Protein AF-A0A4Q6B0L7-F1 (afdb_monomer)

Radius of gyration: 18.1 Å; Cα contacts (8 Å, |Δi|>4): 157; chains: 1; bounding box: 41×49×51 Å

Solvent-accessible surface area (backbone atoms only — not comparable to full-atom values): 11542 Å² total; per-residue (Å²): 144,78,83,68,45,76,49,71,27,67,58,54,15,50,10,35,65,59,68,84,76,65,82,86,70,98,66,88,72,84,75,70,77,77,77,78,72,74,78,68,79,81,83,67,97,41,72,67,56,49,48,54,48,53,53,49,40,52,44,46,65,71,39,43,67,59,36,55,21,21,50,51,16,40,53,50,51,51,52,64,55,68,42,84,92,63,50,77,66,55,42,52,47,56,48,51,53,37,32,50,56,13,36,77,73,41,41,71,62,50,44,67,50,51,71,66,46,52,49,51,40,55,50,47,41,16,51,76,69,77,40,21,58,45,58,54,40,60,77,72,45,62,72,76,58,48,54,58,49,56,53,53,23,60,78,68,77,43,66,45,77,52,63,65,52,67,89,81,34,58,67,60,47,55,39,36,47,75,70,76,43,74,80,56,66,79,55,59,60,54,53,63,75,69,58,134

pLDDT: mean 73.08, std 18.49, range [31.58, 95.62]

Sequence (196 aa):
MQVMRPFLIAVLLLLISAGLYAQEADTLYSFRLKDHQVKESRKWASNKERYAFNQTRHYVETILPYLNAATGAFNELRAAVNAPGLSKKERKRIIAEKEQQIKDQFEKDVKSMNVTQGRLLMTLISRQTGMNVYAMLQEFKNPVMAVKWLAWARVNGFNLNRNYNPWQEPLLESVMMSLDYPLPDFYVNQAVTQTP

Secondary structure (DSSP, 8-state):
--TTTTTTHHHHHHH-TTTTS-SS--------------------S-HHHHHHHHHHHHHHHHHHHHHHHHHHHHHHHHHHHHSTT--HHHHHHHHHHHHHHHHHHHHHHHHH--HHHHHHHHHHHHHHHSS-HHHHHHHHS-HHHHHHHHHHHHHTT--TTPPP-GGG-HHHHHHHHHTT-PPPHHHHHHHHTT--

Foldseek 3Di:
DPPPQQQLLLLLLLQQQPLPPDPDDDDDPVCPPDPPPPPDPDDDPDPVLVVLLVVLLVLCVLCVSSLVSRLHRLVVLVCVLPDPPDDPVNNLVSSVVSSVNSCVVCSVVSSVDDPVSSLVSQLSSLQSPQAFQLVSCVVRHDVVSSVVVCVVCVVSVHDSRDRHDCVVVVSNQVSCVVVVRHGDVVNVVVVVVPDD

Structure (mmCIF, N/CA/C/O backbone):
data_AF-A0A4Q6B0L7-F1
#
_entry.id   AF-A0A4Q6B0L7-F1
#
loop_
_atom_site.group_PDB
_atom_site.id
_atom_site.type_symbol
_atom_site.label_atom_id
_atom_site.label_alt_id
_atom_site.label_comp_id
_atom_site.label_asym_id
_atom_site.label_entity_id
_atom_site.label_seq_id
_atom_site.pdbx_PDB_ins_code
_atom_site.Cartn_x
_atom_site.Cartn_y
_atom_site.Cartn_z
_atom_site.occupancy
_atom_site.B_iso_or_equiv
_atom_site.auth_seq_id
_atom_site.auth_comp_id
_atom_site.auth_asym_id
_atom_site.auth_atom_id
_atom_site.pdbx_PDB_model_num
ATOM 1 N N . MET A 1 1 ? 6.108 -25.782 3.513 1.00 39.34 1 MET A N 1
ATOM 2 C CA . MET A 1 1 ? 6.102 -24.328 3.217 1.00 39.34 1 MET A CA 1
ATOM 3 C C . MET A 1 1 ? 4.650 -23.868 3.014 1.00 39.34 1 MET A C 1
ATOM 5 O O . MET A 1 1 ? 4.187 -23.786 1.889 1.00 39.34 1 MET A O 1
ATOM 9 N N . GLN A 1 2 ? 3.876 -23.703 4.099 1.00 37.31 2 GLN A N 1
ATOM 10 C CA . GLN A 1 2 ? 2.398 -23.608 4.028 1.00 37.31 2 GLN A CA 1
ATOM 11 C C . GLN A 1 2 ? 1.783 -22.493 4.902 1.00 37.31 2 GLN A C 1
ATOM 13 O O . GLN A 1 2 ? 0.581 -22.260 4.858 1.00 37.31 2 GLN A O 1
ATOM 18 N N . VAL A 1 3 ? 2.603 -21.751 5.651 1.00 38.31 3 VAL A N 1
ATOM 19 C CA . VAL A 1 3 ? 2.157 -20.723 6.614 1.00 38.31 3 VAL A CA 1
ATOM 20 C C . VAL A 1 3 ? 1.866 -19.353 5.991 1.00 38.31 3 VAL A C 1
ATOM 22 O O . VAL A 1 3 ? 1.417 -18.446 6.675 1.00 38.31 3 VAL A O 1
ATOM 25 N N . MET A 1 4 ? 2.102 -19.187 4.690 1.00 49.84 4 MET A N 1
ATOM 26 C CA . MET A 1 4 ? 2.100 -17.880 4.022 1.00 49.84 4 MET A CA 1
ATOM 27 C C . MET A 1 4 ? 0.725 -17.455 3.480 1.00 49.84 4 MET A C 1
ATOM 29 O O . MET A 1 4 ? 0.487 -16.275 3.244 1.00 49.84 4 MET A O 1
ATOM 33 N N . ARG A 1 5 ? -0.188 -18.415 3.296 1.00 42.28 5 ARG A N 1
ATOM 34 C CA . ARG A 1 5 ? -1.462 -18.213 2.596 1.00 42.28 5 ARG A CA 1
ATOM 35 C C . ARG A 1 5 ? -2.493 -17.366 3.351 1.00 42.28 5 ARG A C 1
ATOM 37 O O . ARG A 1 5 ? -3.083 -16.537 2.693 1.00 42.28 5 ARG A O 1
ATOM 44 N N . PRO A 1 6 ? -2.720 -17.483 4.671 1.00 40.78 6 PRO A N 1
ATOM 45 C CA . PRO A 1 6 ? -3.794 -16.745 5.349 1.00 40.78 6 PRO A CA 1
ATOM 46 C C . PRO A 1 6 ? -3.379 -15.379 5.923 1.00 40.78 6 PRO A C 1
ATOM 48 O O . PRO A 1 6 ? -4.190 -14.740 6.587 1.00 40.78 6 PRO A O 1
ATOM 51 N N . PHE A 1 7 ? -2.136 -14.928 5.701 1.00 46.50 7 PHE A N 1
ATOM 52 C CA . PHE A 1 7 ? -1.582 -13.771 6.412 1.00 46.50 7 PHE A CA 1
ATOM 53 C C . PHE A 1 7 ? -1.591 -12.477 5.596 1.00 46.50 7 PHE A C 1
ATOM 55 O O . PHE A 1 7 ? -2.310 -11.609 6.040 1.00 46.50 7 PHE A O 1
ATOM 62 N N . LEU A 1 8 ? -0.975 -12.348 4.403 1.00 45.53 8 LEU A N 1
ATOM 63 C CA . LEU A 1 8 ? -1.091 -11.169 3.482 1.00 45.53 8 LEU A CA 1
ATOM 64 C C . LEU A 1 8 ? -2.532 -10.647 3.309 1.00 45.53 8 LEU A C 1
ATOM 66 O O . LEU A 1 8 ? -2.813 -9.453 3.225 1.00 45.53 8 LEU A O 1
ATOM 70 N N . ILE A 1 9 ? -3.415 -11.624 3.345 1.00 47.94 9 ILE A N 1
ATOM 71 C CA . ILE A 1 9 ? -4.852 -11.620 3.521 1.00 47.94 9 ILE A CA 1
ATOM 72 C C . ILE A 1 9 ? -5.275 -10.621 4.596 1.00 47.94 9 ILE A C 1
ATOM 74 O O . ILE A 1 9 ? -5.776 -9.583 4.232 1.00 47.94 9 ILE A O 1
ATOM 78 N N . ALA A 1 10 ? -4.986 -10.767 5.882 1.00 45.47 10 ALA A N 1
ATOM 79 C CA . ALA A 1 10 ? -5.570 -9.904 6.920 1.00 45.47 10 ALA A CA 1
ATOM 80 C C . ALA A 1 10 ? -5.180 -8.394 6.906 1.00 45.47 10 ALA A C 1
ATOM 82 O O . ALA A 1 10 ? -5.677 -7.657 7.758 1.00 45.47 10 ALA A O 1
ATOM 83 N N . VAL A 1 11 ? -4.292 -7.931 6.007 1.00 51.84 11 VAL A N 1
ATOM 84 C CA . VAL A 1 11 ? -4.087 -6.498 5.680 1.00 51.84 11 VAL A CA 1
ATOM 85 C C . VAL A 1 11 ? -4.872 -6.143 4.428 1.00 51.84 11 VAL A C 1
ATOM 87 O O . VAL A 1 11 ? -5.631 -5.195 4.476 1.00 51.84 11 VAL A O 1
ATOM 90 N N . LEU A 1 12 ? -4.790 -6.924 3.345 1.00 52.44 12 LEU A N 1
ATOM 91 C CA . LEU A 1 12 ? -5.670 -6.750 2.178 1.00 52.44 12 LEU A CA 1
ATOM 92 C C . LEU A 1 12 ? -7.151 -6.768 2.568 1.00 52.44 12 LEU A C 1
ATOM 94 O O . LEU A 1 12 ? -7.949 -5.956 2.127 1.00 52.44 12 LEU A O 1
ATOM 98 N N . LEU A 1 13 ? -7.486 -7.674 3.471 1.00 50.16 13 LEU A N 1
ATOM 99 C CA . LEU A 1 13 ? -8.794 -7.878 4.036 1.00 50.16 13 LEU A CA 1
ATOM 100 C C . LEU A 1 13 ? -9.177 -6.856 5.111 1.00 50.16 13 LEU A C 1
ATOM 102 O O . LEU A 1 13 ? -10.183 -7.002 5.775 1.00 50.16 13 LEU A O 1
ATOM 106 N N . LEU A 1 14 ? -8.369 -5.846 5.388 1.00 49.06 14 LEU A N 1
ATOM 107 C CA . LEU A 1 14 ? -8.819 -4.713 6.204 1.00 49.06 14 LEU A CA 1
ATOM 108 C C . LEU A 1 14 ? -9.271 -3.545 5.332 1.00 49.06 14 LEU A C 1
ATOM 110 O O . LEU A 1 14 ? -9.907 -2.612 5.806 1.00 49.06 14 LEU A O 1
ATOM 114 N N . LEU A 1 15 ? -8.949 -3.630 4.045 1.00 48.19 15 LEU A N 1
ATOM 115 C CA . LEU A 1 15 ? -8.894 -2.510 3.146 1.00 48.19 15 LEU A CA 1
ATOM 116 C C . LEU A 1 15 ? -9.965 -2.565 2.049 1.00 48.19 15 LEU A C 1
ATOM 118 O O . LEU A 1 15 ? -10.113 -1.566 1.380 1.00 48.19 15 LEU A O 1
ATOM 122 N N . ILE A 1 16 ? -10.731 -3.653 1.853 1.00 48.03 16 ILE A N 1
ATOM 123 C CA . ILE A 1 16 ? -11.614 -3.843 0.674 1.00 48.03 16 ILE A CA 1
ATOM 124 C C . ILE A 1 16 ? -13.143 -3.860 0.954 1.00 48.03 16 ILE A C 1
ATOM 126 O O . ILE A 1 16 ? -13.936 -4.447 0.227 1.00 48.03 16 ILE A O 1
ATOM 130 N N . SER A 1 17 ? -13.639 -3.225 2.014 1.00 46.22 17 SER A N 1
ATOM 131 C CA . SER A 1 17 ? -15.048 -3.382 2.426 1.00 46.22 17 SER A CA 1
ATOM 132 C C . SER A 1 17 ? -16.123 -2.609 1.639 1.00 46.22 17 SER A C 1
ATOM 134 O O . SER A 1 17 ? -17.286 -2.685 2.036 1.00 46.22 17 SER A O 1
ATOM 136 N N . ALA A 1 18 ? -15.807 -1.897 0.551 1.00 43.84 18 ALA A N 1
ATOM 137 C CA . ALA A 1 18 ? -16.840 -1.178 -0.217 1.00 43.84 18 ALA A CA 1
ATOM 138 C C . ALA A 1 18 ? -16.597 -1.041 -1.730 1.00 43.84 18 ALA A C 1
ATOM 140 O O . ALA A 1 18 ? -17.242 -0.239 -2.396 1.00 43.84 18 ALA A O 1
ATOM 141 N N . GLY A 1 19 ? -15.732 -1.863 -2.327 1.00 45.31 19 GLY A N 1
ATOM 142 C CA . GLY A 1 19 ? -15.509 -1.824 -3.780 1.00 45.31 19 GLY A CA 1
ATOM 143 C C . GLY A 1 19 ? -16.609 -2.462 -4.643 1.00 45.31 19 GLY A C 1
ATOM 144 O O . GLY A 1 19 ? -16.453 -2.498 -5.857 1.00 45.31 19 GLY A O 1
ATOM 145 N N . LEU A 1 20 ? -17.683 -3.008 -4.054 1.00 39.84 20 LEU A N 1
ATOM 146 C CA . LEU A 1 20 ? -18.696 -3.796 -4.783 1.00 39.84 20 LEU A CA 1
ATOM 147 C C . LEU A 1 20 ? -20.131 -3.240 -4.725 1.00 39.84 20 LEU A C 1
ATOM 149 O O . LEU A 1 20 ? -21.023 -3.866 -5.286 1.00 39.84 20 LEU A O 1
ATOM 153 N N . TYR A 1 21 ? -20.360 -2.065 -4.124 1.00 40.41 21 TYR A N 1
ATOM 154 C CA . TYR A 1 21 ? -21.682 -1.405 -4.125 1.00 40.41 21 TYR A CA 1
ATOM 155 C C . TYR A 1 21 ? -21.687 0.027 -4.678 1.00 40.41 21 TYR A C 1
ATOM 157 O O . TYR A 1 21 ? -22.685 0.722 -4.545 1.00 40.41 21 TYR A O 1
ATOM 165 N N . ALA A 1 22 ? -20.614 0.468 -5.334 1.00 38.75 22 ALA A N 1
ATOM 166 C CA . ALA A 1 22 ? -20.571 1.780 -5.979 1.00 38.75 22 ALA A CA 1
ATOM 167 C C . ALA A 1 22 ? -20.216 1.650 -7.468 1.00 38.75 22 ALA A C 1
ATOM 169 O O . ALA A 1 22 ? -19.177 2.111 -7.931 1.00 38.75 22 ALA A O 1
ATOM 170 N N . GLN A 1 23 ? -21.104 1.014 -8.233 1.00 47.12 23 GLN A N 1
ATOM 171 C CA . GLN A 1 23 ? -21.542 1.683 -9.454 1.00 47.12 23 GLN A CA 1
ATOM 172 C C . GLN A 1 23 ? -22.612 2.677 -8.993 1.00 47.12 23 GLN A C 1
ATOM 174 O O . GLN A 1 23 ? -23.558 2.267 -8.335 1.00 47.12 23 GLN A O 1
ATOM 179 N N . GLU A 1 24 ? -22.408 3.960 -9.295 1.00 41.62 24 GLU A N 1
ATOM 180 C CA . GLU A 1 24 ? -23.305 5.089 -8.987 1.00 41.62 24 GLU A CA 1
ATOM 181 C C . GLU A 1 24 ? -23.248 5.657 -7.556 1.00 41.62 24 GLU A C 1
ATOM 183 O O . GLU A 1 24 ? -24.144 5.471 -6.742 1.00 41.62 24 GLU A O 1
ATOM 188 N N . ALA A 1 25 ? -22.219 6.456 -7.266 1.00 31.86 25 ALA A N 1
ATOM 189 C CA . ALA A 1 25 ? -22.370 7.602 -6.369 1.00 31.86 25 ALA A CA 1
ATOM 190 C C . ALA A 1 25 ? -21.301 8.646 -6.705 1.00 31.86 25 ALA A C 1
ATOM 192 O O . ALA A 1 25 ? -20.103 8.364 -6.632 1.00 31.86 25 ALA A O 1
ATOM 193 N N . ASP A 1 26 ? -21.749 9.840 -7.087 1.00 34.09 26 ASP A N 1
ATOM 194 C CA . ASP A 1 26 ? -20.933 11.023 -7.340 1.00 34.09 26 ASP A CA 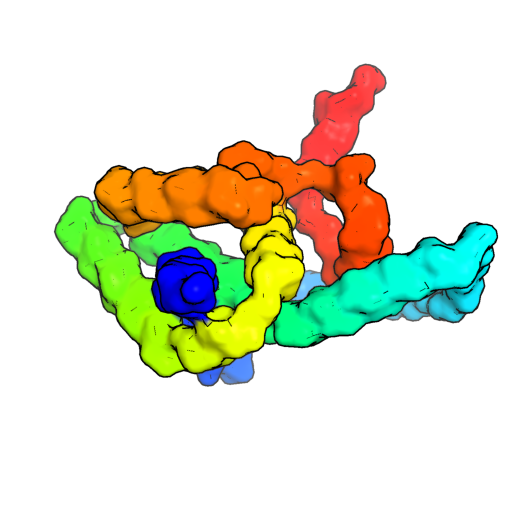1
ATOM 195 C C . ASP A 1 26 ? -19.933 11.273 -6.204 1.00 34.09 26 ASP A C 1
ATOM 197 O O . ASP A 1 26 ? -20.247 11.832 -5.156 1.00 34.09 26 ASP A O 1
ATOM 201 N N . THR A 1 27 ? -18.684 10.883 -6.423 1.00 46.00 27 THR A N 1
ATOM 202 C CA . THR A 1 27 ? -17.532 11.449 -5.728 1.00 46.00 27 THR A CA 1
ATOM 203 C C . THR A 1 27 ? -16.654 11.976 -6.837 1.00 46.00 27 THR A C 1
ATOM 205 O O . THR A 1 27 ? -16.193 11.182 -7.654 1.00 46.00 27 THR A O 1
ATOM 208 N N . LEU A 1 28 ? -16.513 13.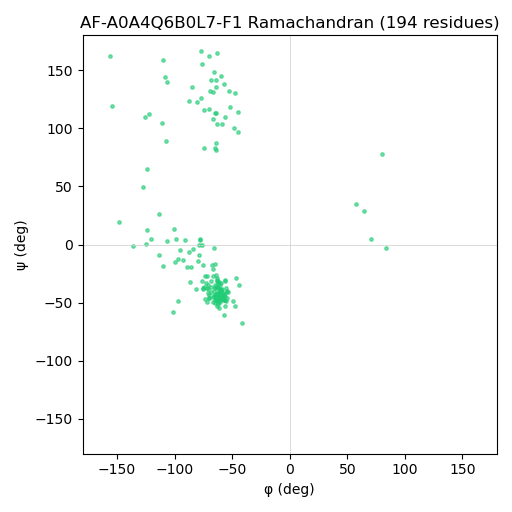302 -6.925 1.00 31.58 28 LEU A N 1
ATOM 209 C CA . LEU A 1 28 ? -15.775 13.990 -7.983 1.00 31.58 28 LEU A CA 1
ATOM 210 C C . LEU A 1 28 ? -14.423 13.304 -8.246 1.00 31.58 28 LEU A C 1
ATOM 212 O O . LEU A 1 28 ? -13.413 13.598 -7.608 1.00 31.58 28 LEU A O 1
ATOM 216 N N . TYR A 1 29 ? -14.392 12.436 -9.255 1.00 40.69 29 TYR A N 1
ATOM 217 C CA . TYR A 1 29 ? -13.206 12.258 -10.062 1.00 40.69 29 TYR A CA 1
ATOM 218 C C . TYR A 1 29 ? -13.018 13.608 -10.730 1.00 40.69 29 TYR A C 1
ATOM 220 O O . TYR A 1 29 ? -13.843 14.022 -11.547 1.00 40.69 29 TYR A O 1
ATOM 228 N N . SER A 1 30 ? -11.956 14.324 -10.381 1.00 35.12 30 SER A N 1
ATOM 229 C CA . SER A 1 30 ? -11.465 15.382 -11.248 1.00 35.12 30 SER A CA 1
ATOM 230 C C . SER A 1 30 ? -10.999 14.714 -12.546 1.00 35.12 30 SER A C 1
ATOM 232 O O . SER A 1 30 ? -9.823 14.421 -12.749 1.00 35.12 30 SER A O 1
ATOM 234 N N . PHE A 1 31 ? -11.951 14.430 -13.439 1.00 40.25 31 PHE A N 1
ATOM 235 C CA . PHE A 1 31 ? -11.694 14.154 -14.842 1.00 40.25 31 PHE A CA 1
ATOM 236 C C . PHE A 1 31 ? -11.129 15.443 -15.429 1.00 40.25 31 PHE A C 1
ATOM 238 O O . PHE A 1 31 ? -11.830 16.272 -16.005 1.00 40.25 31 PHE A O 1
ATOM 245 N N . ARG A 1 32 ? -9.823 15.637 -15.252 1.00 40.09 32 ARG A N 1
ATOM 246 C CA . ARG A 1 32 ? -9.069 16.521 -16.122 1.00 40.09 32 ARG A CA 1
ATOM 247 C C . ARG A 1 32 ? -9.135 15.853 -17.495 1.00 40.09 32 ARG A C 1
ATOM 249 O O . ARG A 1 32 ? -8.666 14.724 -17.641 1.00 40.09 32 ARG A O 1
ATOM 256 N N . LEU A 1 33 ? -9.819 16.491 -18.447 1.00 49.16 33 LEU A N 1
ATOM 257 C CA . LEU A 1 33 ? -9.953 15.980 -19.809 1.00 49.16 33 LEU A CA 1
ATOM 258 C C . LEU A 1 33 ? -8.577 15.546 -20.326 1.00 49.16 33 LEU A C 1
ATOM 260 O O . LEU A 1 33 ? -7.583 16.255 -20.171 1.00 49.16 33 LEU A O 1
ATOM 264 N N . LYS A 1 34 ? -8.556 14.321 -20.855 1.00 43.84 34 LYS A N 1
ATOM 265 C CA . LYS A 1 34 ? -7.378 13.549 -21.237 1.00 43.84 34 LYS A CA 1
ATOM 266 C C . LYS A 1 34 ? -6.650 14.291 -22.355 1.00 43.84 34 LYS A C 1
ATOM 268 O O . LYS A 1 34 ? -7.090 14.250 -23.502 1.00 43.84 34 LYS A O 1
ATOM 273 N N . ASP A 1 35 ? -5.544 14.951 -22.031 1.00 39.66 35 ASP A N 1
ATOM 274 C CA . ASP A 1 35 ? -4.586 15.310 -23.065 1.00 39.66 35 ASP A CA 1
ATOM 275 C C . ASP A 1 35 ? -4.019 13.983 -23.573 1.00 39.66 35 ASP A C 1
ATOM 277 O O . ASP A 1 35 ? -3.373 13.226 -22.840 1.00 39.66 35 ASP A O 1
ATOM 281 N N . HIS A 1 36 ? -4.413 13.605 -24.784 1.00 38.97 36 HIS A N 1
ATOM 282 C CA . HIS A 1 36 ? -3.988 12.364 -25.401 1.00 38.97 36 HIS A CA 1
ATOM 283 C C . HIS A 1 36 ? -2.541 12.575 -25.834 1.00 38.97 36 HIS A C 1
ATOM 285 O O . HIS A 1 36 ? -2.244 12.912 -26.973 1.00 38.97 36 HIS A O 1
ATOM 291 N N . GLN A 1 37 ? -1.612 12.388 -24.902 1.00 42.25 37 GLN A N 1
ATOM 292 C CA . GLN A 1 37 ? -0.214 12.216 -25.258 1.00 42.25 37 GLN A CA 1
ATOM 293 C C . GLN A 1 37 ? -0.179 10.992 -26.175 1.00 42.25 37 GLN A C 1
ATOM 295 O O . GLN A 1 37 ? -0.379 9.857 -25.724 1.00 42.25 37 GLN A O 1
ATOM 300 N N . VAL A 1 38 ? -0.037 11.236 -27.482 1.00 42.94 38 VAL A N 1
ATOM 301 C CA . VAL A 1 38 ? 0.252 10.212 -28.482 1.00 42.94 38 VAL A CA 1
ATOM 302 C C . VAL A 1 38 ? 1.360 9.374 -27.866 1.00 42.94 38 VAL A C 1
ATOM 304 O O . VAL A 1 38 ? 2.425 9.905 -27.561 1.00 42.94 38 VAL A O 1
ATOM 307 N N . LYS A 1 39 ? 1.073 8.100 -27.562 1.00 53.50 39 LYS A N 1
ATOM 308 C CA . LYS A 1 39 ? 2.053 7.191 -26.965 1.00 53.50 39 LYS A CA 1
ATOM 309 C C . LYS A 1 39 ? 3.170 7.020 -27.985 1.00 53.50 39 LYS A C 1
ATOM 311 O O . LYS A 1 39 ? 3.119 6.105 -28.804 1.00 53.50 39 LYS A O 1
ATOM 316 N N . GLU A 1 40 ? 4.161 7.904 -27.955 1.00 55.00 40 GLU A N 1
ATOM 317 C CA . GLU A 1 40 ? 5.412 7.668 -28.644 1.00 55.00 40 GLU A CA 1
ATOM 318 C C . GLU A 1 40 ? 5.909 6.301 -28.180 1.00 55.00 40 GLU A C 1
ATOM 320 O O . GLU A 1 40 ? 5.872 5.967 -26.989 1.00 55.00 40 GLU A O 1
ATOM 325 N N . SER A 1 41 ? 6.301 5.455 -29.130 1.00 61.25 41 SER A N 1
ATOM 326 C CA . SER A 1 41 ? 6.832 4.137 -28.815 1.00 61.25 41 SER A CA 1
ATOM 327 C C . SER A 1 41 ? 8.019 4.315 -27.867 1.00 61.25 41 SER A C 1
ATOM 329 O O . SER A 1 41 ? 9.060 4.830 -28.284 1.00 61.25 41 SER A O 1
ATOM 331 N N . ARG A 1 42 ? 7.865 3.920 -26.594 1.00 72.06 42 ARG A N 1
ATOM 332 C CA . ARG A 1 42 ? 8.938 4.021 -25.598 1.00 72.06 42 ARG A CA 1
ATOM 333 C C . ARG A 1 42 ? 10.194 3.356 -26.165 1.00 72.06 42 ARG A C 1
ATOM 335 O O . ARG A 1 42 ? 10.184 2.158 -26.452 1.00 72.06 42 ARG A O 1
ATOM 342 N N . LYS A 1 43 ? 11.268 4.133 -26.323 1.00 79.06 43 LYS A N 1
ATOM 343 C CA . LYS A 1 43 ? 12.582 3.613 -26.712 1.00 79.06 43 LYS A CA 1
ATOM 344 C C . LYS A 1 43 ? 13.184 2.903 -25.500 1.00 79.06 43 LYS A C 1
ATOM 346 O O . LYS A 1 43 ? 13.412 3.530 -24.472 1.00 79.06 43 LYS A O 1
ATOM 351 N N . TRP A 1 44 ? 13.382 1.593 -25.606 1.00 84.06 44 TRP A N 1
ATOM 352 C CA . TRP A 1 44 ? 13.999 0.780 -24.554 1.00 84.06 44 TRP A CA 1
ATOM 353 C C . TRP A 1 44 ? 15.519 0.835 -24.683 1.00 84.06 44 TRP A C 1
ATOM 355 O O . TRP A 1 44 ? 16.031 0.654 -25.787 1.00 84.06 44 TRP A O 1
ATOM 365 N N . ALA A 1 45 ? 16.243 1.011 -23.575 1.00 82.12 45 ALA A N 1
ATOM 366 C CA . ALA A 1 45 ? 17.704 0.956 -23.599 1.00 82.12 45 ALA A CA 1
ATOM 367 C C . ALA A 1 45 ? 18.208 -0.483 -23.797 1.00 82.12 45 ALA A C 1
ATOM 369 O O . ALA A 1 45 ? 19.293 -0.701 -24.332 1.00 82.12 45 ALA A O 1
ATOM 370 N N . SER A 1 46 ? 17.425 -1.486 -23.374 1.00 90.06 46 SER A N 1
ATOM 371 C CA . SER A 1 46 ? 17.754 -2.900 -23.577 1.00 90.06 46 SER A CA 1
ATOM 372 C C . SER A 1 46 ? 16.531 -3.824 -23.556 1.00 90.06 46 SER A C 1
ATOM 374 O O . SER A 1 46 ? 15.482 -3.507 -22.990 1.00 90.06 46 SER A O 1
ATOM 376 N N . ASN A 1 47 ? 16.697 -5.043 -24.084 1.00 90.12 47 ASN A N 1
ATOM 377 C CA . ASN A 1 47 ? 15.696 -6.111 -23.962 1.00 90.12 47 ASN A CA 1
ATOM 378 C C . ASN A 1 47 ? 15.403 -6.482 -22.498 1.00 90.12 47 ASN A C 1
ATOM 380 O O . ASN A 1 47 ? 14.266 -6.809 -22.162 1.00 90.12 47 ASN A O 1
ATOM 384 N N . LYS A 1 48 ? 16.411 -6.399 -21.618 1.00 90.81 48 LYS A N 1
ATOM 385 C CA . LYS A 1 48 ? 16.266 -6.681 -20.183 1.00 90.81 48 LYS A CA 1
ATOM 386 C C . LYS A 1 48 ? 15.334 -5.676 -19.507 1.00 90.81 48 LYS A C 1
ATOM 388 O O . LYS A 1 48 ? 14.470 -6.072 -18.730 1.00 90.81 48 LYS A O 1
ATOM 393 N N . GLU A 1 49 ? 15.491 -4.396 -19.823 1.00 89.62 49 GLU A N 1
ATOM 394 C CA . GLU A 1 49 ? 14.634 -3.327 -19.306 1.00 89.62 49 GLU A CA 1
ATOM 395 C C . GLU A 1 49 ? 13.185 -3.498 -19.778 1.00 89.62 49 GLU A C 1
ATOM 397 O O . GLU A 1 49 ? 12.262 -3.496 -18.963 1.00 89.62 49 GLU A O 1
ATOM 402 N N . ARG A 1 50 ? 12.992 -3.745 -21.081 1.00 91.62 50 ARG A N 1
ATOM 403 C CA . ARG A 1 50 ? 11.672 -4.022 -21.663 1.00 91.62 50 ARG A CA 1
ATOM 404 C C . ARG A 1 50 ? 10.986 -5.205 -20.980 1.00 91.62 50 ARG A C 1
ATOM 406 O O . ARG A 1 50 ? 9.801 -5.132 -20.662 1.00 91.62 50 ARG A O 1
ATOM 413 N N . TYR A 1 51 ? 11.724 -6.290 -20.744 1.00 93.69 51 TYR A N 1
ATOM 414 C CA . TYR A 1 51 ? 11.203 -7.465 -20.050 1.00 93.69 51 TYR A CA 1
ATOM 415 C C . TYR A 1 51 ? 10.796 -7.139 -18.607 1.00 93.69 51 TYR A C 1
ATOM 417 O O . TYR A 1 51 ? 9.680 -7.458 -18.202 1.00 93.69 51 TYR A O 1
ATOM 425 N N . ALA A 1 52 ? 11.661 -6.455 -17.851 1.00 93.31 52 ALA A N 1
ATOM 426 C CA . ALA A 1 52 ? 11.380 -6.067 -16.470 1.00 93.31 52 ALA A CA 1
ATOM 427 C C . ALA A 1 52 ? 10.136 -5.172 -16.362 1.00 93.31 52 ALA A C 1
ATOM 429 O O . ALA A 1 52 ? 9.297 -5.379 -15.480 1.00 93.31 52 ALA A O 1
ATOM 430 N N . PHE A 1 53 ? 9.981 -4.225 -17.289 1.00 94.94 53 PHE A N 1
ATOM 431 C CA . PHE A 1 53 ? 8.790 -3.391 -17.375 1.00 94.94 53 PHE A CA 1
ATOM 432 C C . PHE A 1 53 ? 7.538 -4.212 -17.671 1.00 94.94 53 PHE A C 1
ATOM 434 O O . PHE A 1 53 ? 6.573 -4.127 -16.917 1.00 94.94 53 PHE A O 1
ATOM 441 N N . ASN A 1 54 ? 7.551 -5.036 -18.721 1.00 94.75 54 ASN A N 1
ATOM 442 C CA . ASN A 1 54 ? 6.386 -5.834 -19.109 1.00 94.75 54 ASN A CA 1
ATOM 443 C C . ASN A 1 54 ? 5.960 -6.799 -17.997 1.00 94.75 54 ASN A C 1
ATOM 445 O O . ASN A 1 54 ? 4.770 -6.927 -17.716 1.00 94.75 54 ASN A O 1
ATOM 449 N N . GLN A 1 55 ? 6.926 -7.432 -17.331 1.00 95.00 55 GLN A N 1
ATOM 450 C CA . GLN A 1 55 ? 6.666 -8.331 -16.213 1.00 95.00 55 GLN A CA 1
ATOM 451 C C . GLN A 1 55 ? 6.046 -7.589 -15.025 1.00 95.00 55 GLN A C 1
ATOM 453 O O . GLN A 1 55 ? 5.072 -8.063 -14.437 1.00 95.00 55 GLN A O 1
ATOM 458 N N . THR A 1 56 ? 6.597 -6.423 -14.678 1.00 95.12 56 THR A N 1
ATOM 459 C CA . THR A 1 56 ? 6.065 -5.587 -13.595 1.00 95.12 56 THR A CA 1
ATOM 460 C C . THR A 1 56 ? 4.664 -5.104 -13.944 1.00 95.12 56 THR A C 1
ATOM 462 O O . THR A 1 56 ? 3.759 -5.258 -13.134 1.00 95.12 56 THR A O 1
ATOM 465 N N . ARG A 1 57 ? 4.453 -4.612 -15.169 1.00 95.62 57 ARG A N 1
ATOM 466 C CA . ARG A 1 57 ? 3.146 -4.188 -15.682 1.00 95.62 57 ARG A CA 1
ATOM 467 C C . ARG A 1 57 ? 2.115 -5.303 -15.593 1.00 95.62 57 ARG A C 1
ATOM 469 O O . ARG A 1 57 ? 1.050 -5.069 -15.043 1.00 95.62 57 ARG A O 1
ATOM 476 N N . HIS A 1 58 ? 2.456 -6.512 -16.032 1.00 94.81 58 HIS A N 1
ATOM 477 C CA . HIS A 1 58 ? 1.566 -7.666 -15.939 1.00 94.81 58 HIS A CA 1
ATOM 478 C C . HIS A 1 58 ? 1.183 -7.997 -14.486 1.00 94.81 58 HIS A C 1
ATOM 480 O O . HIS A 1 58 ? 0.012 -8.234 -14.179 1.00 94.81 58 HIS A O 1
ATOM 486 N N . TYR A 1 59 ? 2.152 -7.975 -13.561 1.00 94.38 59 TYR A N 1
ATOM 487 C CA . TYR A 1 59 ? 1.852 -8.172 -12.143 1.00 94.38 59 TYR A CA 1
ATOM 488 C C . TYR A 1 59 ? 0.978 -7.059 -11.578 1.00 94.38 59 TYR A C 1
ATOM 490 O O . TYR A 1 59 ? 0.038 -7.377 -10.855 1.00 94.38 59 TYR A O 1
ATOM 498 N N . VAL A 1 60 ? 1.258 -5.799 -11.922 1.00 95.06 60 VAL A N 1
ATOM 499 C CA . VAL A 1 60 ? 0.460 -4.643 -11.502 1.00 95.06 60 VAL A CA 1
ATOM 500 C C . VAL A 1 60 ? -0.968 -4.772 -12.024 1.00 95.06 60 VAL A C 1
ATOM 502 O O . VAL A 1 60 ? -1.888 -4.720 -11.221 1.00 95.06 60 VAL A O 1
ATOM 505 N N . GLU A 1 61 ? -1.171 -5.052 -13.313 1.00 92.56 61 GLU A N 1
ATOM 506 C CA . GLU A 1 61 ? -2.499 -5.282 -13.903 1.00 92.56 61 GLU A CA 1
ATOM 507 C C . GLU A 1 61 ? -3.276 -6.384 -13.174 1.00 92.56 61 GLU A C 1
ATOM 509 O O . GLU A 1 61 ? -4.466 -6.228 -12.910 1.00 92.56 61 GLU A O 1
ATOM 514 N N . THR A 1 62 ? -2.596 -7.463 -12.775 1.00 89.25 62 THR A N 1
ATOM 515 C CA . THR A 1 62 ? -3.223 -8.554 -12.013 1.00 89.25 62 THR A CA 1
ATOM 516 C C . THR A 1 62 ? -3.694 -8.096 -10.630 1.00 89.25 62 THR A C 1
ATOM 518 O O . THR A 1 62 ? -4.733 -8.544 -10.153 1.00 89.25 62 THR A O 1
ATOM 521 N N . ILE A 1 63 ? -2.931 -7.223 -9.963 1.00 89.00 63 ILE A N 1
ATOM 522 C CA . ILE A 1 63 ? -3.228 -6.782 -8.593 1.00 89.00 63 ILE A CA 1
ATOM 523 C C . ILE A 1 63 ? -4.059 -5.491 -8.521 1.00 89.00 63 ILE A C 1
ATOM 525 O O . ILE A 1 63 ? -4.572 -5.174 -7.450 1.00 89.00 63 ILE A O 1
ATOM 529 N N . LEU A 1 64 ? -4.203 -4.751 -9.626 1.00 88.50 64 LEU A N 1
ATOM 530 C CA . LEU A 1 64 ? -4.935 -3.481 -9.706 1.00 88.50 64 LEU A CA 1
ATOM 531 C C . LEU A 1 64 ? -6.341 -3.509 -9.084 1.00 88.50 64 LEU A C 1
ATOM 533 O O . LEU A 1 64 ? -6.629 -2.607 -8.295 1.00 88.50 64 LEU A O 1
ATOM 537 N N . PRO A 1 65 ? -7.219 -4.496 -9.367 1.00 85.88 65 PRO A N 1
ATOM 538 C CA . PRO A 1 65 ? -8.548 -4.511 -8.757 1.00 85.88 65 PRO A CA 1
ATOM 539 C C . PRO A 1 65 ? -8.462 -4.568 -7.229 1.00 85.88 65 PRO A C 1
ATOM 541 O O . PRO A 1 65 ? -9.179 -3.847 -6.544 1.00 85.88 65 PRO A O 1
ATOM 544 N N . TYR A 1 66 ? -7.519 -5.338 -6.688 1.00 83.75 66 TYR A N 1
ATOM 545 C CA . TYR A 1 66 ? -7.302 -5.431 -5.247 1.00 83.75 66 TYR A CA 1
ATOM 546 C C . TYR A 1 66 ? -6.658 -4.172 -4.670 1.00 83.75 66 TYR A C 1
ATOM 548 O O . TYR A 1 66 ? -6.960 -3.811 -3.539 1.00 83.75 66 TYR A O 1
ATOM 556 N N . LEU A 1 67 ? -5.792 -3.494 -5.430 1.00 85.94 67 LEU A N 1
ATOM 557 C CA . LEU A 1 67 ? -5.208 -2.215 -5.031 1.00 85.94 67 LEU A CA 1
ATOM 558 C C . LEU A 1 67 ? -6.291 -1.156 -4.850 1.00 85.94 67 LEU A C 1
ATOM 560 O O . LEU A 1 67 ? -6.374 -0.562 -3.782 1.00 85.94 67 LEU A O 1
ATOM 564 N N . ASN A 1 68 ? -7.119 -0.937 -5.874 1.00 84.88 68 ASN A N 1
ATOM 565 C CA . ASN A 1 68 ? -8.182 0.070 -5.835 1.00 84.88 68 ASN A CA 1
ATOM 566 C C . ASN A 1 68 ? -9.120 -0.190 -4.665 1.00 84.88 68 ASN A C 1
ATOM 568 O O . ASN A 1 68 ? -9.436 0.698 -3.875 1.00 84.88 68 ASN A O 1
ATOM 572 N N . ALA A 1 69 ? -9.527 -1.447 -4.558 1.00 79.00 69 ALA A N 1
ATOM 573 C CA . ALA A 1 69 ? -10.499 -1.856 -3.589 1.00 79.00 69 ALA A CA 1
ATOM 574 C C . ALA A 1 69 ? -9.902 -1.747 -2.167 1.00 79.00 69 ALA A C 1
ATOM 576 O O . ALA A 1 69 ? -10.600 -1.263 -1.284 1.00 79.00 69 ALA A O 1
ATOM 577 N N . ALA A 1 70 ? -8.603 -2.042 -1.981 1.00 78.31 70 ALA A N 1
ATOM 578 C CA . ALA A 1 70 ? -7.869 -1.844 -0.730 1.00 78.31 70 ALA A CA 1
ATOM 579 C C . ALA A 1 70 ? -7.706 -0.353 -0.356 1.00 78.31 70 ALA A C 1
ATOM 581 O O . ALA A 1 70 ? -7.973 0.089 0.761 1.00 78.31 70 ALA A O 1
ATOM 582 N N . THR A 1 71 ? -7.258 0.478 -1.287 1.00 81.94 71 THR A N 1
ATOM 583 C CA . THR A 1 71 ? -7.111 1.912 -1.012 1.00 81.94 71 THR A CA 1
ATOM 584 C C . THR A 1 71 ? -8.453 2.545 -0.630 1.00 81.94 71 THR A C 1
ATOM 586 O O . THR A 1 71 ? -8.497 3.349 0.301 1.00 81.94 71 THR A O 1
ATOM 589 N N . GLY A 1 72 ? -9.543 2.143 -1.292 1.00 81.00 72 GLY A N 1
ATOM 590 C CA . GLY A 1 72 ? -10.893 2.616 -0.995 1.00 81.00 72 GLY A CA 1
ATOM 591 C C . GLY A 1 72 ? -11.302 2.353 0.451 1.00 81.00 72 GLY A C 1
ATOM 592 O O . GLY A 1 72 ? -11.520 3.299 1.211 1.00 81.00 72 GLY A O 1
ATOM 593 N N . ALA A 1 73 ? -11.338 1.091 0.881 1.00 75.69 73 ALA A N 1
ATOM 594 C CA . ALA A 1 73 ? -11.839 0.819 2.224 1.00 75.69 73 ALA A CA 1
ATOM 595 C C . ALA A 1 73 ? -10.826 1.086 3.340 1.00 75.69 73 ALA A C 1
ATOM 597 O O . ALA A 1 73 ? -11.245 1.235 4.485 1.00 75.69 73 ALA A O 1
ATOM 598 N N . PHE A 1 74 ? -9.533 1.256 3.039 1.00 78.12 74 PHE A N 1
ATOM 599 C CA . P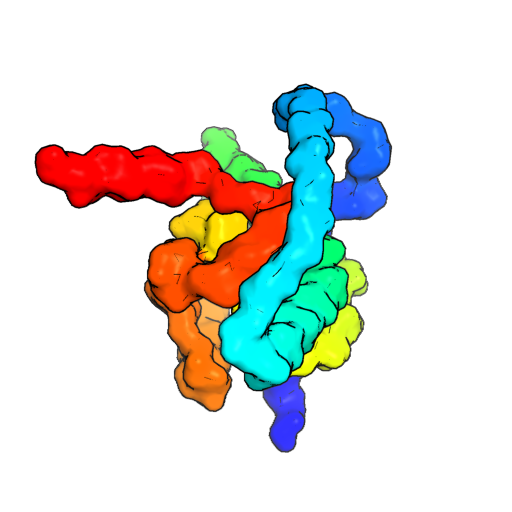HE A 1 74 ? -8.624 1.921 3.976 1.00 78.12 74 PHE A CA 1
ATOM 600 C C . PHE A 1 74 ? -9.135 3.310 4.352 1.00 78.12 74 PHE A C 1
ATOM 602 O O . PHE A 1 74 ? -9.264 3.626 5.533 1.00 78.12 74 PHE A O 1
ATOM 609 N N . ASN A 1 75 ? -9.430 4.134 3.345 1.00 82.38 75 ASN A N 1
ATOM 610 C CA . ASN A 1 75 ? -9.846 5.517 3.544 1.00 82.38 75 ASN A CA 1
ATOM 611 C C . ASN A 1 75 ? -11.202 5.587 4.255 1.00 82.38 75 ASN A C 1
ATOM 613 O O . ASN A 1 75 ? -11.371 6.385 5.176 1.00 82.38 75 ASN A O 1
ATOM 617 N N . GLU A 1 76 ? -12.137 4.708 3.896 1.00 80.56 76 GLU A N 1
ATOM 618 C CA . GLU A 1 76 ? -13.432 4.604 4.574 1.00 80.56 76 GLU A CA 1
ATOM 619 C C . GLU A 1 76 ? -13.301 4.155 6.022 1.00 80.56 76 GLU A C 1
ATOM 621 O O . GLU A 1 76 ? -13.894 4.765 6.910 1.00 80.56 76 GLU A O 1
ATOM 626 N N . LEU A 1 77 ? -12.518 3.102 6.281 1.00 78.06 77 LEU A N 1
ATOM 627 C CA . LEU A 1 77 ? -12.295 2.623 7.637 1.00 78.06 77 LEU A CA 1
ATOM 628 C C . LEU A 1 77 ? -11.643 3.720 8.471 1.00 78.06 77 LEU A C 1
ATOM 630 O O . LEU A 1 77 ? -12.078 3.968 9.592 1.00 78.06 77 LEU A O 1
ATOM 634 N N . ARG A 1 78 ? -10.650 4.414 7.908 1.00 79.50 78 ARG A N 1
ATOM 635 C CA . ARG A 1 78 ? -9.978 5.546 8.543 1.00 79.50 78 ARG A CA 1
ATOM 636 C C . ARG A 1 78 ? -10.955 6.669 8.883 1.00 79.50 78 ARG A C 1
ATOM 638 O O . ARG A 1 78 ? -10.913 7.179 10.000 1.00 79.50 78 ARG A O 1
ATOM 645 N N . ALA A 1 79 ? -11.860 7.024 7.974 1.00 84.69 79 ALA A N 1
ATOM 646 C CA . ALA A 1 79 ? -12.902 8.016 8.231 1.00 84.69 79 ALA A CA 1
ATOM 647 C C . ALA A 1 79 ? -13.882 7.54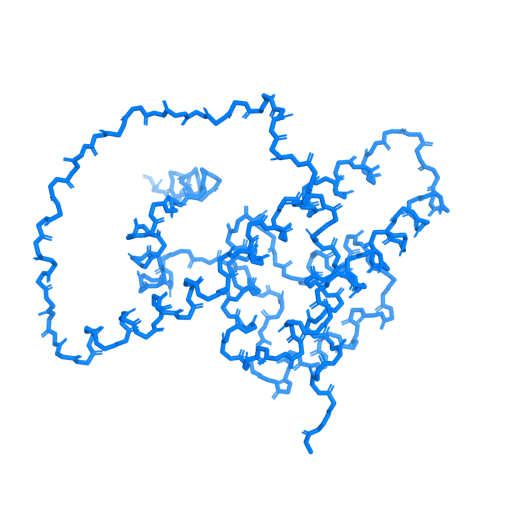9 9.323 1.00 84.69 79 ALA A C 1
ATOM 649 O O . ALA A 1 79 ? -14.160 8.293 10.263 1.00 84.69 79 ALA A O 1
ATOM 650 N N . ALA A 1 80 ? -14.346 6.298 9.245 1.00 80.81 80 ALA A N 1
ATOM 651 C CA . ALA A 1 80 ? -15.304 5.721 10.183 1.00 80.81 80 ALA A CA 1
ATOM 652 C C . ALA A 1 80 ? -14.739 5.614 11.602 1.00 80.81 80 ALA A C 1
ATOM 654 O O . ALA A 1 80 ? -15.426 5.954 12.565 1.00 80.81 80 ALA A O 1
ATOM 655 N N . VAL A 1 81 ? -13.485 5.173 11.756 1.00 79.44 81 VAL A N 1
ATOM 656 C CA . VAL A 1 81 ? -12.868 5.113 13.083 1.00 79.44 81 VAL A CA 1
ATOM 657 C C . VAL A 1 81 ? -12.579 6.510 13.603 1.00 79.44 81 VAL A C 1
ATOM 659 O O . VAL A 1 81 ? -12.799 6.733 14.782 1.00 79.44 81 VAL A O 1
ATOM 662 N N . ASN A 1 82 ? -12.150 7.465 12.772 1.00 83.56 82 ASN A N 1
ATOM 663 C CA . ASN A 1 82 ? -11.809 8.819 13.222 1.00 83.56 82 ASN A CA 1
ATOM 664 C C . ASN A 1 82 ? -13.018 9.729 13.468 1.00 83.56 82 ASN A C 1
A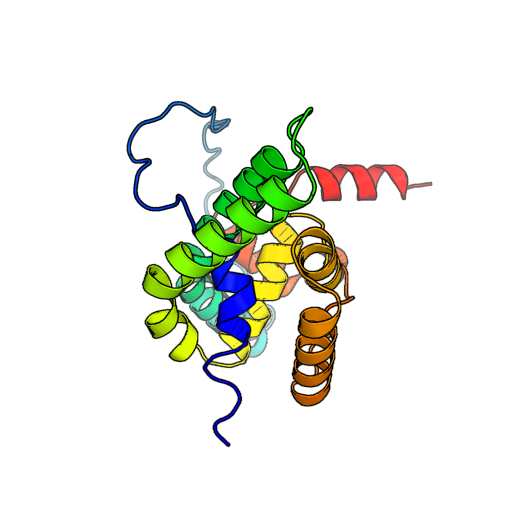TOM 666 O O . ASN A 1 82 ? -12.832 10.852 13.938 1.00 83.56 82 ASN A O 1
ATOM 670 N N . ALA A 1 83 ? -14.239 9.242 13.246 1.00 86.25 83 ALA A N 1
ATOM 671 C CA . ALA A 1 83 ? -15.447 9.973 13.588 1.00 86.25 83 ALA A CA 1
ATOM 672 C C . ALA A 1 83 ? -15.479 10.352 15.094 1.00 86.25 83 ALA A C 1
ATOM 674 O O . ALA A 1 83 ? -15.084 9.557 15.966 1.00 86.25 83 ALA A O 1
ATOM 675 N N . PRO A 1 84 ? -15.909 11.585 15.424 1.00 88.25 84 PRO A N 1
ATOM 676 C CA . PRO A 1 84 ? -15.985 12.049 16.803 1.00 88.25 84 PRO A CA 1
ATOM 677 C C . PRO A 1 84 ? -17.043 11.262 17.589 1.00 88.25 84 PRO A C 1
ATOM 679 O O . PRO A 1 84 ? -18.048 10.820 17.042 1.00 88.25 84 PRO A O 1
ATOM 682 N N . GLY A 1 85 ? -16.815 11.076 18.891 1.00 87.62 85 GLY A N 1
ATOM 683 C CA . GLY A 1 85 ? -17.781 10.428 19.789 1.00 87.62 85 GLY A CA 1
ATOM 684 C C . GLY A 1 85 ? -17.758 8.894 19.818 1.00 87.62 85 GLY A C 1
ATOM 685 O O . GLY A 1 85 ? -18.462 8.302 20.631 1.00 87.62 85 GLY A O 1
ATOM 686 N N . LEU A 1 86 ? -16.930 8.222 19.007 1.00 86.00 86 LEU A N 1
ATOM 687 C CA . LEU A 1 86 ? -16.800 6.760 19.074 1.00 86.00 86 LEU A CA 1
ATOM 688 C C . LEU A 1 86 ? -15.951 6.307 20.267 1.00 86.00 86 LEU A C 1
ATOM 690 O O . LEU A 1 86 ? -14.768 6.659 20.361 1.00 86.00 86 LEU A O 1
ATOM 694 N N . SER A 1 87 ? -16.498 5.413 21.097 1.00 88.62 87 SER A N 1
ATOM 695 C CA . SER A 1 87 ? -15.709 4.750 22.135 1.00 88.62 87 SER A CA 1
ATOM 696 C C . SER A 1 87 ? -14.706 3.754 21.535 1.00 88.62 87 SER A C 1
ATOM 698 O O . SER A 1 87 ? -14.826 3.277 20.401 1.00 88.62 87 SER A O 1
ATOM 700 N N . LYS A 1 88 ? -13.706 3.376 22.339 1.00 83.25 88 LYS A N 1
ATOM 701 C CA . LYS A 1 88 ? -12.718 2.347 21.983 1.00 83.25 88 LYS A CA 1
ATOM 702 C C . LYS A 1 88 ? -13.374 1.006 21.617 1.00 83.25 88 LYS A C 1
ATOM 704 O O . LYS A 1 88 ? -12.825 0.264 20.801 1.00 83.25 88 LYS A O 1
ATOM 709 N N . LYS A 1 89 ? -14.533 0.692 22.210 1.00 84.75 89 LYS A N 1
ATOM 710 C CA . LYS A 1 89 ? -15.276 -0.545 21.941 1.00 84.75 89 LYS A CA 1
ATOM 711 C C . LYS A 1 89 ? -15.949 -0.498 20.568 1.00 84.75 89 LYS A C 1
ATOM 713 O O . LYS A 1 89 ? -15.771 -1.450 19.811 1.00 84.75 89 LYS A O 1
ATOM 718 N N . GLU A 1 90 ? -16.641 0.591 20.219 1.00 85.06 90 GLU A N 1
ATOM 719 C CA . GLU A 1 90 ? -17.226 0.778 18.882 1.00 85.06 90 GLU A CA 1
ATOM 720 C C . GLU A 1 90 ? -16.154 0.743 17.794 1.00 85.06 90 GLU A C 1
ATOM 722 O O . GLU A 1 90 ? -16.313 0.007 16.824 1.00 85.06 90 GLU A O 1
ATOM 727 N N . ARG A 1 91 ? -15.028 1.447 17.983 1.00 79.94 91 ARG A N 1
ATOM 728 C CA . ARG A 1 91 ? -13.909 1.431 17.020 1.00 79.94 91 ARG A CA 1
ATOM 729 C C . ARG A 1 91 ? -13.431 0.010 16.747 1.00 79.94 91 ARG A C 1
ATOM 731 O O . ARG A 1 91 ? -13.327 -0.401 15.596 1.00 79.94 91 ARG A O 1
ATOM 738 N N . LYS A 1 92 ? -13.199 -0.771 17.807 1.00 78.81 92 LYS A N 1
ATOM 739 C CA . LYS A 1 92 ? -12.776 -2.172 17.685 1.00 78.81 92 LYS A CA 1
ATOM 740 C C . LYS A 1 92 ? -13.827 -3.037 16.982 1.00 78.81 92 LYS A C 1
ATOM 742 O O . LYS A 1 92 ? -13.446 -3.923 16.223 1.00 78.81 92 LYS A O 1
ATOM 747 N N . ARG A 1 93 ? -15.120 -2.799 17.235 1.00 82.06 93 ARG A N 1
ATOM 748 C CA . ARG A 1 93 ? -16.217 -3.529 16.584 1.00 82.06 93 ARG A CA 1
ATOM 749 C C . ARG A 1 93 ? -16.247 -3.252 15.081 1.00 82.06 93 ARG A C 1
ATOM 751 O O . ARG A 1 93 ? -16.205 -4.203 14.315 1.00 82.06 93 ARG A O 1
ATOM 758 N N . ILE A 1 94 ? -16.221 -1.977 14.686 1.00 79.25 94 ILE A N 1
ATOM 759 C CA . ILE A 1 94 ? -16.220 -1.551 13.276 1.00 79.25 94 ILE A CA 1
ATOM 760 C C . ILE A 1 94 ? -15.033 -2.168 12.534 1.00 79.25 94 ILE A C 1
ATOM 762 O O . ILE A 1 94 ? -15.205 -2.759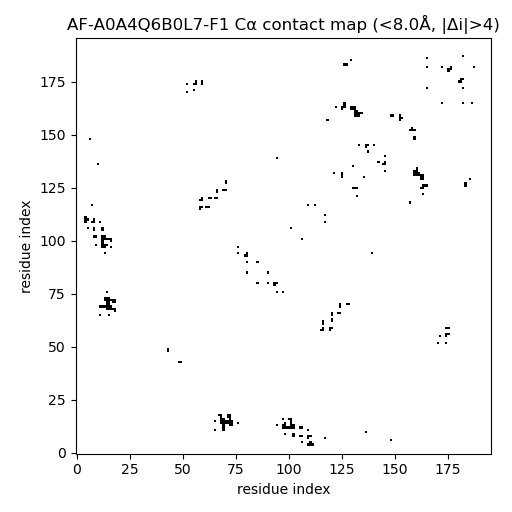 11.476 1.00 79.25 94 ILE A O 1
ATOM 766 N N . ILE A 1 95 ? -13.835 -2.093 13.118 1.00 75.06 95 ILE A N 1
ATOM 767 C CA . ILE A 1 95 ? -12.629 -2.698 12.540 1.00 75.06 95 ILE A CA 1
ATOM 768 C C . ILE A 1 95 ? -12.806 -4.211 12.356 1.00 75.06 95 ILE A C 1
ATOM 770 O O . ILE A 1 95 ? -12.472 -4.731 11.297 1.00 75.06 95 ILE A O 1
ATOM 774 N N . ALA A 1 96 ? -13.326 -4.919 13.363 1.00 74.62 96 ALA A N 1
ATOM 775 C CA . ALA A 1 96 ? -13.494 -6.371 13.305 1.00 74.62 96 ALA A CA 1
ATOM 776 C C . ALA A 1 96 ? -14.559 -6.806 12.283 1.00 74.62 96 ALA A C 1
ATOM 778 O O . ALA A 1 96 ? -14.347 -7.774 11.556 1.00 74.62 96 ALA A O 1
ATOM 779 N N . GLU A 1 97 ? -15.683 -6.088 12.205 1.00 76.94 97 GLU A N 1
ATOM 780 C CA . GLU A 1 97 ? -16.737 -6.315 11.206 1.00 76.94 97 GLU A CA 1
ATOM 781 C C . GLU A 1 97 ? -16.183 -6.136 9.790 1.00 76.94 97 GLU A C 1
ATOM 783 O O . GLU A 1 97 ? -16.381 -6.987 8.922 1.00 76.94 97 GLU A O 1
ATOM 788 N N . LYS A 1 98 ? -15.419 -5.061 9.581 1.00 70.75 98 LYS A N 1
ATOM 789 C CA . LYS A 1 98 ? -14.783 -4.748 8.302 1.00 70.75 98 LYS A CA 1
ATOM 790 C C . LYS A 1 98 ? -13.722 -5.787 7.940 1.00 70.75 98 LYS A C 1
ATOM 792 O O . LYS A 1 98 ? -13.734 -6.282 6.820 1.00 70.75 98 LYS A O 1
ATOM 797 N N . GLU A 1 99 ? -12.883 -6.199 8.890 1.00 66.25 99 GLU A N 1
ATOM 798 C CA . GLU A 1 99 ? -11.896 -7.272 8.696 1.00 66.25 99 GLU A CA 1
ATOM 799 C C . GLU A 1 99 ? -12.556 -8.589 8.253 1.00 66.25 99 GLU A C 1
ATOM 801 O O . GLU A 1 99 ? -12.079 -9.246 7.325 1.00 66.25 99 GLU A O 1
ATOM 806 N N . GLN A 1 100 ? -13.669 -8.966 8.888 1.00 69.44 100 GLN A N 1
ATOM 807 C CA . GLN A 1 100 ? -14.382 -10.201 8.565 1.00 69.44 100 GLN A CA 1
ATOM 808 C C . GLN A 1 100 ? -15.076 -10.125 7.198 1.00 69.44 100 GLN A C 1
ATOM 810 O O . GLN A 1 100 ? -14.912 -11.034 6.389 1.00 69.44 100 GLN A O 1
ATOM 815 N N . GLN A 1 101 ? -15.774 -9.024 6.901 1.00 67.81 101 GLN A N 1
ATOM 816 C CA . GLN A 1 101 ? -16.463 -8.830 5.621 1.00 67.81 101 GLN A CA 1
ATOM 817 C C . GLN A 1 101 ? -15.506 -9.005 4.442 1.00 67.81 101 GLN A C 1
ATOM 819 O O . GLN A 1 101 ? -15.807 -9.668 3.450 1.00 67.81 101 GLN A O 1
ATOM 824 N N . ILE A 1 102 ? -14.333 -8.393 4.544 1.00 65.81 102 ILE A N 1
ATOM 825 C CA . ILE A 1 102 ? -13.401 -8.435 3.439 1.00 65.81 102 ILE A CA 1
ATOM 826 C C . ILE A 1 102 ? -12.756 -9.816 3.362 1.00 65.81 102 ILE A C 1
ATOM 828 O O . ILE A 1 102 ? -12.559 -10.310 2.251 1.00 65.81 102 ILE A O 1
ATOM 832 N N . LYS A 1 103 ? -12.469 -10.456 4.510 1.00 64.00 103 LYS A N 1
ATOM 833 C CA . LYS A 1 103 ? -11.996 -11.846 4.563 1.00 64.00 103 LYS A CA 1
ATOM 834 C C . LYS A 1 103 ? -12.824 -12.754 3.697 1.00 64.00 103 LYS A C 1
ATOM 836 O O . LYS A 1 103 ? -12.277 -13.410 2.813 1.00 64.00 103 LYS A O 1
ATOM 841 N N . ASP A 1 104 ? -14.123 -12.716 3.909 1.00 71.94 104 ASP A N 1
ATOM 842 C CA . ASP A 1 104 ? -15.047 -13.581 3.198 1.00 71.94 104 ASP A CA 1
ATOM 843 C C . ASP A 1 104 ? -15.038 -13.289 1.688 1.00 71.94 104 ASP A C 1
ATOM 845 O O . ASP A 1 104 ? -15.145 -14.210 0.880 1.00 71.94 104 ASP A O 1
ATOM 849 N N . GLN A 1 105 ? -14.796 -12.034 1.300 1.00 68.62 105 GLN A N 1
ATOM 850 C CA . GLN A 1 105 ? -14.800 -11.603 -0.094 1.00 68.62 105 GLN A CA 1
ATOM 851 C C . GLN A 1 105 ? -13.499 -11.904 -0.865 1.00 68.62 105 GLN A C 1
ATOM 853 O O . GLN A 1 105 ? -13.571 -12.251 -2.042 1.00 68.62 105 GLN A O 1
ATOM 858 N N . PHE A 1 106 ? -12.315 -11.771 -0.252 1.00 67.88 106 PHE A N 1
ATOM 859 C CA . PHE A 1 106 ? -11.032 -11.800 -0.987 1.00 67.88 106 PHE A CA 1
ATOM 860 C C . PHE A 1 106 ? -10.026 -12.833 -0.482 1.00 67.88 106 PHE A C 1
ATOM 862 O O . PHE A 1 106 ? -8.928 -12.943 -1.032 1.00 67.88 106 PHE A O 1
ATOM 869 N N . GLU A 1 107 ? -10.356 -13.622 0.546 1.00 69.88 107 GLU A N 1
ATOM 870 C CA . GLU A 1 107 ? -9.412 -14.596 1.097 1.00 69.88 107 GLU A CA 1
ATOM 871 C C . GLU A 1 107 ? -8.934 -15.583 0.023 1.00 69.88 107 GLU A C 1
ATOM 873 O O . GLU A 1 107 ? -7.739 -15.852 -0.074 1.00 69.88 107 GLU A O 1
ATOM 878 N N . LYS A 1 108 ? -9.825 -16.088 -0.833 1.00 76.19 108 LYS A N 1
ATOM 879 C CA . LYS A 1 108 ? -9.445 -17.047 -1.882 1.00 76.19 108 LYS A CA 1
ATOM 880 C C . LYS A 1 108 ? -8.448 -16.453 -2.883 1.00 76.19 108 LYS A C 1
ATOM 882 O O . LYS A 1 108 ? -7.430 -17.084 -3.175 1.00 76.19 108 LYS A O 1
ATOM 887 N N . ASP A 1 109 ? -8.715 -15.244 -3.356 1.00 73.31 109 ASP A N 1
ATOM 888 C CA . ASP A 1 109 ? -7.913 -14.600 -4.393 1.00 73.31 109 ASP A CA 1
ATOM 889 C C . ASP A 1 109 ? -6.544 -14.198 -3.859 1.00 73.31 109 ASP A C 1
ATOM 891 O O . ASP A 1 109 ? -5.515 -14.506 -4.463 1.00 73.31 109 ASP A O 1
ATOM 895 N N . VAL A 1 110 ? -6.496 -13.630 -2.654 1.00 70.00 110 VAL A N 1
ATOM 896 C CA . VAL A 1 110 ? -5.223 -13.276 -2.023 1.00 70.00 110 VAL A CA 1
ATOM 897 C C . VAL A 1 110 ? -4.421 -14.529 -1.645 1.00 70.00 110 VAL A C 1
ATOM 899 O O . VAL A 1 110 ? -3.194 -14.507 -1.748 1.00 70.00 110 VAL A O 1
ATOM 902 N N . LYS A 1 111 ? -5.064 -15.665 -1.307 1.00 70.06 111 LYS A N 1
ATOM 903 C CA . LYS A 1 111 ? -4.360 -16.958 -1.107 1.00 70.06 111 LYS A CA 1
ATOM 904 C C . LYS A 1 111 ? -3.696 -17.464 -2.384 1.00 70.06 111 LYS A C 1
ATOM 906 O O . LYS A 1 111 ? -2.758 -18.264 -2.294 1.00 70.06 111 LYS A O 1
ATOM 911 N N . SER A 1 112 ? -4.219 -17.071 -3.543 1.00 79.88 112 SER A N 1
ATOM 912 C CA . SER A 1 112 ? -3.719 -17.497 -4.848 1.00 79.88 112 SER A CA 1
ATOM 913 C C . SER A 1 112 ? -2.561 -16.635 -5.361 1.00 79.88 112 SER A C 1
ATOM 915 O O . SER A 1 112 ? -1.788 -17.105 -6.195 1.00 79.88 112 SER A O 1
ATOM 917 N N . MET A 1 113 ? -2.390 -15.419 -4.825 1.00 81.50 113 MET A N 1
ATOM 918 C CA . MET A 1 113 ? -1.308 -14.516 -5.218 1.00 81.50 113 MET A CA 1
ATOM 919 C C . MET A 1 113 ? 0.069 -15.089 -4.881 1.00 81.50 113 MET A C 1
ATOM 921 O O . MET A 1 113 ? 0.301 -15.660 -3.810 1.00 81.50 113 MET A O 1
ATOM 925 N N . ASN A 1 114 ? 1.022 -14.867 -5.783 1.00 84.69 114 ASN A N 1
ATOM 926 C CA . ASN A 1 114 ? 2.421 -15.145 -5.494 1.00 84.69 114 ASN A CA 1
ATOM 927 C C . ASN A 1 114 ? 3.037 -14.045 -4.603 1.00 84.69 114 ASN A C 1
ATOM 929 O O . ASN A 1 114 ? 2.485 -12.957 -4.427 1.00 84.69 114 ASN A O 1
ATOM 933 N N . VAL A 1 115 ? 4.215 -14.326 -4.040 1.00 81.44 115 VAL A N 1
ATOM 934 C CA . VAL A 1 115 ? 4.907 -13.408 -3.114 1.00 81.44 115 VAL A CA 1
ATOM 935 C C . VAL A 1 115 ? 5.203 -12.054 -3.756 1.00 81.44 115 VAL A C 1
ATOM 937 O O . VAL A 1 115 ? 5.084 -11.024 -3.095 1.00 81.44 115 VAL A O 1
ATOM 940 N N . THR A 1 116 ? 5.574 -12.039 -5.036 1.00 86.75 116 THR A N 1
ATOM 941 C CA . THR A 1 116 ? 5.898 -10.813 -5.775 1.00 86.75 116 THR A CA 1
ATOM 942 C C . THR A 1 116 ? 4.665 -9.937 -5.961 1.00 86.75 116 THR A C 1
ATOM 944 O O . THR A 1 116 ? 4.730 -8.741 -5.691 1.00 86.75 116 THR A O 1
ATOM 947 N N . GLN A 1 117 ? 3.534 -10.528 -6.347 1.00 87.81 117 GLN A N 1
ATOM 948 C CA . GLN A 1 117 ? 2.244 -9.845 -6.462 1.00 87.81 117 GLN A CA 1
ATOM 949 C C . GLN A 1 117 ? 1.803 -9.271 -5.113 1.00 87.81 117 GLN A C 1
ATOM 951 O O . GLN A 1 117 ? 1.491 -8.087 -5.029 1.00 87.81 117 GLN A O 1
ATOM 956 N N . GLY A 1 118 ? 1.864 -10.068 -4.040 1.00 82.69 118 GLY A N 1
ATOM 957 C CA . GLY A 1 118 ? 1.532 -9.601 -2.691 1.00 82.69 118 GLY A CA 1
ATOM 958 C C . GLY A 1 118 ? 2.437 -8.457 -2.216 1.00 82.69 118 GLY A C 1
ATOM 959 O O . GLY A 1 118 ? 1.954 -7.482 -1.643 1.00 82.69 118 GLY A O 1
ATOM 960 N N . ARG A 1 119 ? 3.745 -8.532 -2.502 1.00 86.06 119 ARG A N 1
ATOM 961 C CA . ARG A 1 119 ? 4.708 -7.458 -2.208 1.00 86.06 119 ARG A CA 1
ATOM 962 C C . ARG A 1 119 ? 4.371 -6.183 -2.975 1.00 86.06 119 ARG A C 1
ATOM 964 O O . ARG A 1 119 ? 4.297 -5.125 -2.360 1.00 86.06 119 ARG A O 1
ATOM 971 N N . LEU A 1 120 ? 4.172 -6.284 -4.290 1.00 91.19 120 LEU A N 1
ATOM 972 C CA . LEU A 1 120 ? 3.815 -5.145 -5.137 1.00 91.19 120 LEU A CA 1
ATOM 973 C C . LEU A 1 120 ? 2.509 -4.504 -4.669 1.00 91.19 120 LEU A C 1
ATOM 975 O O . LEU A 1 120 ? 2.434 -3.286 -4.584 1.00 91.19 120 LEU A O 1
ATOM 979 N N . LEU A 1 121 ? 1.520 -5.309 -4.288 1.00 88.50 121 LEU A N 1
ATOM 980 C CA . LEU A 1 121 ? 0.242 -4.815 -3.793 1.00 88.50 121 LEU A CA 1
ATOM 981 C C . LEU A 1 121 ? 0.402 -4.018 -2.498 1.00 88.50 121 LEU A C 1
ATOM 983 O O . LEU A 1 121 ? -0.075 -2.891 -2.421 1.00 88.50 121 LEU A O 1
ATOM 987 N N . MET A 1 122 ? 1.147 -4.538 -1.521 1.00 86.69 122 MET A N 1
ATOM 988 C CA . MET A 1 122 ? 1.457 -3.798 -0.290 1.00 86.69 122 MET A CA 1
ATOM 989 C C . MET A 1 122 ? 2.221 -2.497 -0.565 1.00 86.69 122 MET A C 1
ATOM 991 O O . MET A 1 122 ? 1.898 -1.454 0.005 1.00 86.69 122 MET A O 1
ATOM 995 N N . THR A 1 123 ? 3.213 -2.543 -1.457 1.00 90.88 123 THR A N 1
ATOM 996 C CA . THR A 1 123 ? 3.969 -1.360 -1.887 1.00 90.88 123 THR A CA 1
ATOM 997 C C . THR A 1 123 ? 3.051 -0.315 -2.521 1.00 90.88 123 THR A C 1
ATOM 999 O O . THR A 1 123 ? 3.138 0.860 -2.177 1.00 90.88 123 THR A O 1
ATOM 1002 N N . LEU A 1 124 ? 2.142 -0.728 -3.406 1.00 93.12 124 LEU A N 1
ATOM 1003 C CA . LEU A 1 124 ? 1.221 0.183 -4.076 1.00 93.12 124 LEU A CA 1
ATOM 1004 C C . LEU A 1 124 ? 0.147 0.730 -3.130 1.00 93.12 124 LEU A C 1
ATOM 1006 O O . LEU A 1 124 ? -0.192 1.900 -3.240 1.00 93.12 124 LEU A O 1
ATOM 1010 N N . ILE A 1 125 ? -0.337 -0.041 -2.154 1.00 88.69 125 ILE A N 1
ATOM 1011 C CA . ILE A 1 125 ? -1.228 0.490 -1.107 1.00 88.69 125 ILE A CA 1
ATOM 1012 C C . ILE A 1 125 ? -0.493 1.572 -0.302 1.00 88.69 125 ILE A C 1
ATOM 1014 O O . ILE A 1 125 ? -1.061 2.630 -0.024 1.00 88.69 125 ILE A O 1
ATOM 1018 N N . SER A 1 126 ? 0.786 1.352 0.023 1.00 89.69 126 SER A N 1
ATOM 1019 C CA . SER A 1 126 ? 1.617 2.369 0.677 1.00 89.69 126 SER A CA 1
ATOM 1020 C C . SER A 1 126 ? 1.803 3.613 -0.199 1.00 89.69 126 SER A C 1
ATOM 1022 O O . SER A 1 126 ? 1.660 4.726 0.302 1.00 89.69 126 SER A O 1
ATOM 1024 N N . ARG A 1 127 ? 2.012 3.434 -1.513 1.00 93.31 127 ARG A N 1
ATOM 1025 C CA . ARG A 1 127 ? 2.025 4.527 -2.499 1.00 93.31 127 ARG A CA 1
ATOM 1026 C C . ARG A 1 127 ? 0.710 5.302 -2.506 1.00 93.31 127 ARG A C 1
ATOM 1028 O O . ARG A 1 127 ? 0.740 6.515 -2.569 1.00 93.31 127 ARG A O 1
ATOM 1035 N N . GLN A 1 128 ? -0.443 4.642 -2.461 1.00 90.81 128 GLN A N 1
ATOM 1036 C CA . GLN A 1 128 ? -1.730 5.341 -2.566 1.00 90.81 128 GLN A CA 1
ATOM 1037 C C . GLN A 1 128 ? -2.136 6.065 -1.276 1.00 90.81 128 GLN A C 1
ATOM 1039 O O . GLN A 1 128 ? -2.797 7.096 -1.328 1.00 90.81 128 GLN A O 1
ATOM 1044 N N . THR A 1 129 ? -1.750 5.536 -0.116 1.00 86.50 129 THR A N 1
ATOM 1045 C CA . THR A 1 129 ? -2.184 6.057 1.193 1.00 86.50 129 THR A CA 1
ATOM 104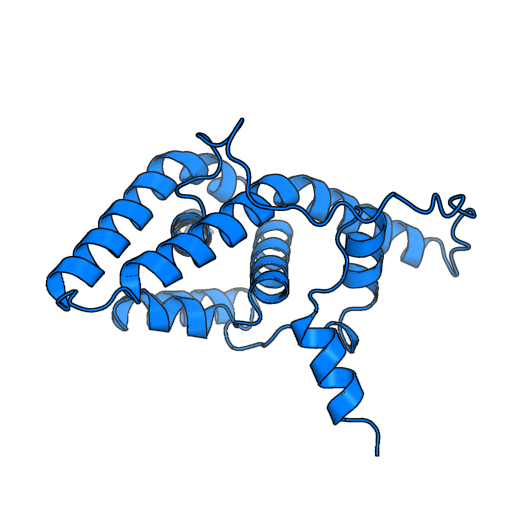6 C C . THR A 1 129 ? -1.148 6.957 1.868 1.00 86.50 129 THR A C 1
ATOM 1048 O O . THR A 1 129 ? -1.468 7.633 2.844 1.00 86.50 129 THR A O 1
ATOM 1051 N N . GLY A 1 130 ? 0.104 6.943 1.397 1.00 88.50 130 GLY A N 1
ATOM 1052 C CA . GLY A 1 130 ? 1.222 7.669 2.007 1.00 88.50 130 GLY A CA 1
ATOM 1053 C C . GLY A 1 130 ? 1.682 7.091 3.347 1.00 88.50 130 GLY A C 1
ATOM 1054 O O . GLY A 1 130 ? 2.568 7.648 3.992 1.00 88.50 130 GLY A O 1
ATOM 1055 N N . MET A 1 131 ? 1.104 5.967 3.774 1.00 85.94 131 MET A N 1
ATOM 1056 C CA . MET A 1 131 ? 1.423 5.302 5.031 1.00 85.94 131 MET A CA 1
ATOM 1057 C C . MET A 1 131 ? 2.193 4.016 4.759 1.00 85.94 131 MET A C 1
ATOM 1059 O O . MET A 1 131 ? 1.940 3.316 3.780 1.00 85.94 131 MET A O 1
ATOM 1063 N N . ASN A 1 132 ? 3.149 3.674 5.619 1.00 88.19 132 ASN A N 1
ATOM 1064 C CA . ASN A 1 132 ? 3.745 2.342 5.577 1.00 88.19 132 ASN A CA 1
ATOM 1065 C C . ASN A 1 132 ? 2.790 1.309 6.201 1.00 88.19 132 ASN A C 1
ATOM 1067 O O . ASN A 1 132 ? 1.926 1.639 7.016 1.00 88.19 132 ASN A O 1
ATOM 1071 N N . VAL A 1 133 ? 2.938 0.043 5.808 1.00 79.50 133 VAL A N 1
ATOM 1072 C CA . VAL A 1 133 ? 2.017 -1.036 6.208 1.00 79.50 133 VAL A CA 1
ATOM 1073 C C . VAL A 1 133 ? 2.009 -1.239 7.724 1.00 79.50 133 VAL A C 1
ATOM 1075 O O . VAL A 1 133 ? 0.977 -1.573 8.303 1.00 79.50 133 VAL A O 1
ATOM 1078 N N . TYR A 1 134 ? 3.141 -1.012 8.389 1.00 79.69 134 TYR A N 1
ATOM 1079 C CA . TYR A 1 134 ? 3.209 -1.081 9.844 1.00 79.69 134 TYR A CA 1
ATOM 1080 C C . TYR A 1 134 ? 2.358 -0.001 10.522 1.00 79.69 134 TYR A C 1
ATOM 1082 O O . TYR A 1 134 ? 1.626 -0.316 11.457 1.00 79.69 134 TYR A O 1
ATOM 1090 N N . ALA A 1 135 ? 2.393 1.236 10.027 1.00 81.50 135 ALA A N 1
ATOM 1091 C CA . ALA A 1 135 ? 1.568 2.329 10.532 1.00 81.50 135 ALA A CA 1
ATOM 1092 C C . ALA A 1 135 ? 0.074 2.025 10.353 1.00 81.50 135 ALA A C 1
ATOM 1094 O O . ALA A 1 135 ? -0.690 2.187 11.302 1.00 81.50 135 ALA A O 1
ATOM 1095 N N . MET A 1 136 ? -0.327 1.478 9.198 1.00 80.31 136 MET A N 1
ATOM 1096 C CA . MET A 1 136 ? -1.705 1.007 8.987 1.00 80.31 136 MET A CA 1
ATOM 1097 C C . MET A 1 136 ? -2.081 -0.068 10.018 1.00 80.31 136 MET A C 1
ATOM 1099 O O . MET A 1 136 ? -3.128 -0.011 10.655 1.00 80.31 136 MET A O 1
ATOM 1103 N N . LEU A 1 137 ? -1.203 -1.047 10.242 1.00 75.06 137 LEU A N 1
ATOM 1104 C CA . LEU A 1 137 ? -1.440 -2.099 11.229 1.00 75.06 137 LEU A CA 1
ATOM 1105 C C . LEU A 1 137 ? -1.562 -1.560 12.657 1.00 75.06 137 LEU A C 1
ATOM 1107 O O . LEU A 1 137 ? -2.355 -2.098 13.424 1.00 75.06 137 LEU A O 1
ATOM 1111 N N . GLN A 1 138 ? -0.798 -0.535 13.027 1.00 74.38 138 GLN A N 1
ATOM 1112 C CA . GLN A 1 138 ? -0.906 0.089 14.344 1.00 74.38 138 GLN A CA 1
ATOM 1113 C C . GLN A 1 138 ? -2.184 0.917 14.507 1.00 74.38 138 GLN A C 1
ATOM 1115 O O . GLN A 1 138 ? -2.768 0.902 15.588 1.00 74.38 138 GLN A O 1
ATOM 1120 N N . GLU A 1 139 ? -2.626 1.608 13.454 1.00 70.88 139 GLU A N 1
ATOM 1121 C CA . GLU A 1 139 ? -3.845 2.425 13.475 1.00 70.88 139 GLU A CA 1
ATOM 1122 C C . GLU A 1 139 ? -5.098 1.556 13.675 1.00 70.88 139 GLU A C 1
ATOM 1124 O O . GLU A 1 139 ? -6.004 1.939 14.418 1.00 70.88 139 GLU A O 1
ATOM 1129 N N . PHE A 1 140 ?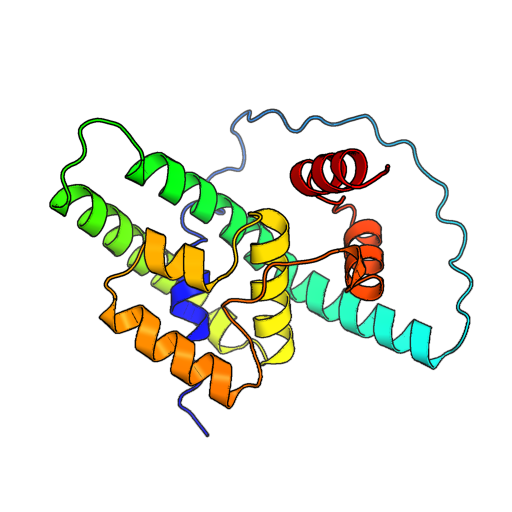 -5.121 0.351 13.087 1.00 64.94 140 PHE A N 1
ATOM 1130 C CA . PHE A 1 140 ? -6.313 -0.505 13.087 1.00 64.94 140 PHE A CA 1
ATOM 1131 C C . PHE A 1 140 ? -6.214 -1.776 13.947 1.00 64.94 140 PHE A C 1
ATOM 1133 O O . PHE A 1 140 ? -7.249 -2.344 14.284 1.00 64.94 140 PHE A O 1
ATOM 1140 N N . LYS A 1 141 ? -5.033 -2.274 14.345 1.00 63.59 141 LYS A N 1
ATOM 1141 C CA . LYS A 1 141 ? -4.929 -3.551 15.090 1.00 63.59 141 LYS A CA 1
ATOM 1142 C C . LYS A 1 141 ? -4.507 -3.413 16.550 1.00 63.59 141 LYS A C 1
ATOM 1144 O O . LYS A 1 141 ? -3.848 -2.481 16.990 1.00 63.59 141 LYS A O 1
ATOM 1149 N N . ASN A 1 142 ? -4.837 -4.465 17.302 1.00 57.34 142 ASN A N 1
ATOM 1150 C CA . ASN A 1 142 ? -4.222 -4.780 18.588 1.00 57.34 142 ASN A CA 1
ATOM 1151 C C . ASN A 1 142 ? -2.720 -5.108 18.377 1.00 57.34 142 ASN A C 1
ATOM 1153 O O . ASN A 1 142 ? -2.419 -5.898 17.472 1.00 57.34 142 ASN A O 1
ATOM 1157 N N . PRO A 1 143 ? -1.785 -4.586 19.200 1.00 62.16 143 PRO A N 1
ATOM 1158 C CA . PRO A 1 143 ? -0.335 -4.817 19.092 1.00 62.16 143 PRO A CA 1
ATOM 1159 C C . PRO A 1 143 ? 0.095 -6.281 18.884 1.00 62.16 143 PRO A C 1
ATOM 1161 O O . PRO A 1 143 ? 1.084 -6.543 18.203 1.00 62.16 143 PRO A O 1
ATOM 1164 N N . VAL A 1 144 ? -0.678 -7.252 19.380 1.00 58.66 144 VAL A N 1
ATOM 1165 C CA . VAL A 1 144 ? -0.407 -8.692 19.198 1.00 58.66 144 VAL A CA 1
ATOM 1166 C C . VAL A 1 144 ? -0.406 -9.120 17.723 1.00 58.66 144 VAL A C 1
ATOM 1168 O O . VAL A 1 144 ? 0.378 -9.984 17.329 1.00 58.66 144 VAL A O 1
ATOM 1171 N N . MET A 1 145 ? -1.254 -8.524 16.880 1.00 58.88 145 MET A N 1
ATOM 1172 C CA . MET A 1 145 ? -1.256 -8.858 15.453 1.00 58.88 145 MET A CA 1
ATOM 1173 C C . MET A 1 145 ? -0.073 -8.229 14.720 1.00 58.88 145 MET A C 1
ATOM 1175 O O . MET A 1 145 ? 0.518 -8.904 13.881 1.00 58.88 145 MET A O 1
ATOM 1179 N N . ALA A 1 146 ? 0.333 -7.001 15.066 1.00 66.44 146 ALA A N 1
ATOM 1180 C CA . ALA A 1 146 ? 1.488 -6.327 14.461 1.00 66.44 146 ALA A CA 1
ATOM 1181 C C . ALA A 1 146 ? 2.780 -7.164 14.570 1.00 66.44 146 ALA A C 1
ATOM 1183 O O . ALA A 1 146 ? 3.547 -7.254 13.612 1.00 66.44 146 ALA A O 1
ATOM 1184 N N . VAL A 1 147 ? 2.977 -7.869 15.689 1.00 67.06 147 VAL A N 1
ATOM 1185 C CA . VAL A 1 147 ? 4.128 -8.765 15.899 1.00 67.06 147 VAL A CA 1
ATOM 1186 C C . VAL A 1 147 ? 4.176 -9.907 14.875 1.00 67.06 147 VAL A C 1
ATOM 1188 O O . VAL A 1 147 ? 5.241 -10.201 14.329 1.00 67.06 147 VAL A O 1
ATOM 1191 N N . LYS A 1 148 ? 3.029 -10.524 14.554 1.00 60.16 148 LYS A N 1
ATOM 1192 C CA . LYS A 1 148 ? 2.957 -11.600 13.546 1.00 60.16 148 LYS A CA 1
ATOM 1193 C C . LYS A 1 148 ? 3.352 -11.095 12.155 1.00 60.16 148 LYS A C 1
ATOM 1195 O O . LYS A 1 148 ? 4.024 -11.799 11.404 1.00 60.16 148 LYS A O 1
ATOM 1200 N N . TRP A 1 149 ? 2.985 -9.857 11.841 1.00 66.56 149 TRP A N 1
ATOM 1201 C CA . TRP A 1 149 ? 3.313 -9.209 10.574 1.00 66.56 149 TRP A CA 1
ATOM 1202 C C . TRP A 1 149 ? 4.792 -8.878 10.440 1.00 66.56 149 TRP A C 1
ATOM 1204 O O . TRP A 1 149 ? 5.399 -9.204 9.421 1.00 66.56 149 TRP A O 1
ATOM 1214 N N . LEU A 1 150 ? 5.392 -8.308 11.486 1.00 72.12 150 LEU A N 1
ATOM 1215 C CA . LEU A 1 150 ? 6.836 -8.079 11.550 1.00 72.12 150 LEU A CA 1
ATOM 1216 C C . LEU A 1 150 ? 7.629 -9.374 11.333 1.00 72.12 150 LEU A C 1
ATOM 1218 O O . LEU A 1 150 ? 8.625 -9.368 10.610 1.00 72.12 150 LEU A O 1
ATOM 1222 N N . ALA A 1 151 ? 7.178 -10.487 11.917 1.00 68.50 151 ALA A N 1
ATOM 1223 C CA . ALA A 1 151 ? 7.810 -11.789 11.726 1.00 68.50 151 ALA A CA 1
ATOM 1224 C C . ALA A 1 151 ? 7.728 -12.266 10.263 1.00 68.50 151 ALA A C 1
ATOM 1226 O O . ALA A 1 151 ? 8.746 -12.648 9.687 1.00 68.50 151 ALA A O 1
ATOM 1227 N N . TRP A 1 152 ? 6.552 -12.184 9.631 1.00 69.19 152 TRP A N 1
ATOM 1228 C CA . TRP A 1 152 ? 6.385 -12.549 8.218 1.00 69.19 152 TRP A CA 1
ATOM 1229 C C . TRP A 1 152 ? 7.251 -11.693 7.288 1.00 69.19 152 TRP A C 1
ATOM 1231 O O . TRP A 1 152 ? 7.904 -12.218 6.382 1.00 69.19 152 TRP A O 1
ATOM 1241 N N . ALA A 1 153 ? 7.270 -10.385 7.531 1.00 72.75 153 ALA A N 1
ATOM 1242 C CA . ALA A 1 153 ? 7.996 -9.424 6.720 1.00 72.75 153 ALA A CA 1
ATOM 1243 C C . ALA A 1 153 ? 9.498 -9.734 6.708 1.00 72.75 153 ALA A C 1
ATOM 1245 O O . ALA A 1 153 ? 10.099 -9.837 5.639 1.00 72.75 153 ALA A O 1
ATOM 1246 N N . ARG A 1 154 ? 10.072 -10.027 7.882 1.00 78.31 154 ARG A N 1
ATOM 1247 C CA . ARG A 1 154 ? 11.472 -10.460 8.013 1.00 78.31 154 ARG A CA 1
ATOM 1248 C C . ARG A 1 154 ? 11.767 -11.734 7.223 1.00 78.31 154 ARG A C 1
ATOM 1250 O O . ARG A 1 154 ? 12.736 -11.756 6.475 1.00 78.31 154 ARG A O 1
ATOM 1257 N N . VAL A 1 155 ? 10.915 -12.758 7.334 1.00 73.50 155 VAL A N 1
ATOM 1258 C CA . VAL A 1 155 ? 11.102 -14.043 6.626 1.00 73.50 155 VAL A CA 1
ATOM 1259 C C . VAL A 1 155 ? 11.048 -13.876 5.104 1.00 73.50 155 VAL A C 1
ATOM 1261 O O . VAL A 1 155 ? 11.723 -14.600 4.381 1.00 73.50 155 VAL A O 1
ATOM 1264 N N . ASN A 1 156 ? 10.277 -12.909 4.609 1.00 66.25 156 ASN A N 1
ATOM 1265 C CA . ASN A 1 156 ? 10.101 -12.678 3.175 1.00 66.25 156 ASN A CA 1
ATOM 1266 C C . ASN A 1 156 ? 10.980 -11.546 2.629 1.00 66.25 156 ASN A C 1
ATOM 1268 O O . ASN A 1 156 ? 10.827 -11.172 1.467 1.00 66.25 156 ASN A O 1
ATOM 1272 N N . GLY A 1 157 ? 11.872 -10.959 3.434 1.00 76.19 157 GLY A N 1
ATOM 1273 C CA . GLY A 1 157 ? 12.670 -9.804 3.014 1.00 76.19 157 GLY A CA 1
ATOM 1274 C C . GLY A 1 157 ? 11.804 -8.613 2.578 1.00 76.19 157 GLY A C 1
ATOM 1275 O O . GLY A 1 157 ? 12.129 -7.925 1.609 1.00 76.19 157 GLY A O 1
ATOM 1276 N N . PHE A 1 158 ? 10.656 -8.423 3.232 1.00 78.56 158 PHE A N 1
ATOM 1277 C CA . PHE A 1 158 ? 9.798 -7.252 3.091 1.00 78.56 158 PHE A CA 1
ATOM 1278 C C . PHE A 1 158 ? 9.935 -6.384 4.340 1.00 78.56 158 PHE A C 1
ATOM 1280 O O . PHE A 1 158 ? 10.008 -6.893 5.455 1.00 78.56 158 PHE A O 1
ATOM 1287 N N . ASN A 1 159 ? 9.969 -5.067 4.173 1.00 82.94 159 ASN A N 1
ATOM 1288 C CA . ASN A 1 159 ? 10.057 -4.143 5.296 1.00 82.94 159 ASN A CA 1
ATOM 1289 C C . ASN A 1 159 ? 8.739 -3.373 5.421 1.00 82.94 159 ASN A C 1
ATOM 1291 O O . ASN A 1 159 ? 8.486 -2.461 4.643 1.00 82.94 159 ASN A O 1
ATOM 1295 N N . LEU A 1 160 ? 7.917 -3.730 6.413 1.00 81.25 160 LEU A N 1
ATOM 1296 C CA . LEU A 1 160 ? 6.616 -3.087 6.662 1.00 81.25 160 LEU A CA 1
ATOM 1297 C C . LEU A 1 160 ? 6.735 -1.633 7.122 1.00 81.25 160 LEU A C 1
ATOM 1299 O O . LEU A 1 160 ? 5.770 -0.886 6.998 1.00 81.25 160 LEU A O 1
ATOM 1303 N N . ASN A 1 161 ? 7.901 -1.250 7.646 1.00 83.94 161 ASN A N 1
ATOM 1304 C CA . ASN A 1 161 ? 8.187 0.105 8.107 1.00 83.94 161 ASN A CA 1
ATOM 1305 C C . ASN A 1 161 ? 8.720 0.991 6.973 1.00 83.94 161 ASN A C 1
ATOM 1307 O O . ASN A 1 161 ? 8.939 2.182 7.179 1.00 83.94 161 ASN A O 1
ATOM 1311 N N . ARG A 1 162 ? 8.981 0.424 5.786 1.00 86.19 162 ARG A N 1
ATOM 1312 C CA . ARG A 1 162 ? 9.475 1.189 4.643 1.00 86.19 162 ARG A CA 1
ATOM 1313 C C . ARG A 1 162 ? 8.356 2.095 4.137 1.00 86.19 162 ARG A C 1
ATOM 1315 O O . ARG A 1 162 ? 7.340 1.607 3.650 1.00 86.19 162 ARG A O 1
ATOM 1322 N N . ASN A 1 163 ? 8.576 3.403 4.222 1.00 88.31 163 ASN A N 1
ATOM 1323 C CA . ASN A 1 163 ? 7.755 4.376 3.513 1.00 88.31 163 ASN A CA 1
ATOM 1324 C C . ASN A 1 163 ? 8.003 4.248 2.009 1.00 88.31 163 ASN A C 1
ATOM 1326 O O . ASN A 1 163 ? 9.141 4.039 1.574 1.00 88.31 163 ASN A O 1
ATOM 1330 N N . TYR A 1 164 ? 6.942 4.382 1.222 1.00 92.25 164 TYR A N 1
ATOM 1331 C CA . TYR A 1 164 ? 7.071 4.422 -0.224 1.00 92.25 164 TYR A CA 1
ATOM 1332 C C . TYR A 1 164 ? 7.813 5.689 -0.669 1.00 92.25 164 TYR A C 1
ATOM 1334 O O . TYR A 1 164 ? 7.469 6.789 -0.236 1.00 92.25 164 TYR A O 1
ATOM 1342 N N . ASN A 1 165 ? 8.821 5.527 -1.531 1.00 91.88 165 ASN A N 1
ATOM 1343 C CA . ASN A 1 165 ? 9.566 6.628 -2.136 1.00 91.88 165 ASN A CA 1
ATOM 1344 C C . ASN A 1 165 ? 9.541 6.467 -3.669 1.00 91.88 165 ASN A C 1
ATOM 1346 O O . ASN A 1 165 ? 10.212 5.561 -4.174 1.00 91.88 165 ASN A O 1
ATOM 1350 N N . PRO A 1 166 ? 8.821 7.332 -4.408 1.00 92.44 166 PRO A N 1
ATOM 1351 C CA . PRO A 1 166 ? 8.704 7.223 -5.864 1.00 92.44 166 PRO A CA 1
ATOM 1352 C C . PRO A 1 166 ? 10.046 7.403 -6.589 1.00 92.44 166 PRO A C 1
ATOM 1354 O O . PRO A 1 166 ? 10.275 6.789 -7.628 1.00 92.44 166 PRO A O 1
ATOM 1357 N N . TRP A 1 167 ? 10.980 8.169 -6.016 1.00 92.25 167 TRP A N 1
ATOM 1358 C CA . TRP A 1 167 ? 12.298 8.432 -6.608 1.00 92.25 167 TRP A CA 1
ATOM 1359 C C . TRP A 1 167 ? 13.262 7.252 -6.495 1.00 92.25 167 TRP A C 1
ATOM 1361 O O . TRP A 1 167 ? 14.244 7.180 -7.228 1.00 92.25 167 TRP A O 1
ATOM 1371 N N . GLN A 1 168 ? 12.970 6.300 -5.608 1.00 92.12 168 GLN A N 1
ATOM 1372 C CA . GLN A 1 168 ? 13.711 5.042 -5.494 1.00 92.12 168 GLN A CA 1
ATOM 1373 C C . GLN A 1 168 ? 13.060 3.898 -6.283 1.00 92.12 168 GLN A C 1
ATOM 1375 O O . GLN A 1 168 ? 13.622 2.808 -6.342 1.00 92.12 168 GLN A O 1
ATOM 1380 N N . GLU A 1 169 ? 11.889 4.127 -6.885 1.00 93.94 169 GLU A N 1
ATOM 1381 C CA . GLU A 1 169 ? 11.095 3.109 -7.582 1.00 93.94 169 GLU A CA 1
ATOM 1382 C C . GLU A 1 169 ? 10.717 3.551 -9.020 1.00 93.94 169 GLU A C 1
ATOM 1384 O O . GLU A 1 169 ? 9.556 3.432 -9.423 1.00 93.94 169 GLU A O 1
ATOM 1389 N N . PRO A 1 170 ? 11.669 4.036 -9.852 1.00 93.12 170 PRO A N 1
ATOM 1390 C CA . PRO A 1 170 ? 11.360 4.633 -11.157 1.00 93.12 170 PRO A CA 1
ATOM 1391 C C . PRO A 1 170 ? 10.699 3.651 -12.133 1.00 93.12 170 PRO A C 1
ATOM 1393 O O . PRO A 1 170 ? 9.840 4.039 -12.923 1.00 93.12 170 PRO A O 1
ATOM 1396 N N . LEU A 1 171 ? 11.057 2.362 -12.068 1.00 93.88 171 LEU A N 1
ATOM 1397 C CA . LEU A 1 171 ? 10.422 1.326 -12.885 1.00 93.88 171 LEU A CA 1
ATOM 1398 C C . LEU A 1 171 ? 8.932 1.206 -12.553 1.00 93.88 171 LEU A C 1
ATOM 1400 O O . LEU A 1 171 ? 8.105 1.222 -13.466 1.00 93.88 171 LEU A O 1
ATOM 1404 N N . LEU A 1 172 ? 8.606 1.107 -11.262 1.00 95.25 172 LEU A N 1
ATOM 1405 C CA . LEU A 1 172 ? 7.236 0.958 -10.786 1.00 95.25 172 LEU A CA 1
ATOM 1406 C C . LEU A 1 172 ? 6.411 2.206 -11.103 1.00 95.25 172 LEU A C 1
ATOM 1408 O O . LEU A 1 172 ? 5.313 2.072 -11.634 1.00 95.25 172 LEU A O 1
ATOM 1412 N N . GLU A 1 173 ? 6.956 3.405 -10.888 1.00 95.25 173 GLU A N 1
ATOM 1413 C CA . GLU A 1 173 ? 6.286 4.654 -11.274 1.00 95.25 173 GLU A CA 1
ATOM 1414 C C . GLU A 1 173 ? 6.027 4.728 -12.778 1.00 95.25 173 GLU A C 1
ATOM 1416 O O . GLU A 1 173 ? 4.922 5.060 -13.206 1.00 95.25 173 GLU A O 1
ATOM 1421 N N . SER A 1 174 ? 7.001 4.325 -13.600 1.00 92.94 174 SER A N 1
ATOM 1422 C CA . SER A 1 174 ? 6.821 4.297 -15.052 1.00 92.94 174 SER A CA 1
ATOM 1423 C C . SER A 1 174 ? 5.715 3.326 -15.488 1.00 92.94 174 SER A C 1
ATOM 1425 O O . SER A 1 174 ? 5.047 3.573 -16.494 1.00 92.94 174 SER A O 1
ATOM 1427 N N . VAL A 1 175 ? 5.529 2.222 -14.750 1.00 95.25 175 VAL A N 1
ATOM 1428 C CA . VAL A 1 175 ? 4.449 1.251 -14.966 1.00 95.25 175 VAL A CA 1
ATOM 1429 C C . VAL A 1 175 ? 3.113 1.850 -14.543 1.00 95.25 175 VAL A C 1
ATOM 1431 O O . VAL A 1 175 ? 2.179 1.822 -15.341 1.00 95.25 175 VAL A O 1
ATOM 1434 N N . MET A 1 176 ? 3.025 2.434 -13.345 1.00 95.06 176 MET A N 1
ATOM 1435 C CA . MET A 1 176 ? 1.800 3.067 -12.840 1.00 95.06 176 MET A CA 1
ATOM 1436 C C . MET A 1 176 ? 1.325 4.181 -13.778 1.00 95.06 176 MET A C 1
ATOM 1438 O O . MET A 1 176 ? 0.168 4.185 -14.193 1.00 95.06 176 MET A O 1
ATOM 1442 N N . MET A 1 177 ? 2.237 5.045 -14.224 1.00 92.12 177 MET A N 1
ATOM 1443 C CA . MET A 1 177 ? 1.933 6.094 -15.197 1.00 92.12 177 MET A CA 1
ATOM 1444 C C . MET A 1 177 ? 1.424 5.519 -16.528 1.00 92.12 177 MET A C 1
ATOM 1446 O O . MET A 1 177 ? 0.492 6.058 -17.113 1.00 92.12 177 MET A O 1
ATOM 1450 N N . SER A 1 178 ? 1.979 4.392 -16.996 1.00 91.31 178 SER A N 1
ATOM 1451 C CA . SER A 1 178 ? 1.516 3.734 -18.232 1.00 91.31 178 SER A CA 1
ATOM 1452 C C . SER A 1 178 ? 0.109 3.131 -18.139 1.00 91.31 178 SER A C 1
ATOM 1454 O O . SER A 1 178 ? -0.493 2.819 -19.172 1.00 91.31 178 SER A O 1
ATOM 1456 N N . LEU A 1 179 ? -0.375 2.931 -16.911 1.00 91.56 179 LEU A N 1
ATOM 1457 C CA . LEU A 1 179 ? -1.689 2.394 -16.574 1.00 91.56 179 LEU A CA 1
ATOM 1458 C C . LEU A 1 179 ? -2.676 3.505 -16.177 1.00 91.56 179 LEU A C 1
ATOM 1460 O O . LEU A 1 179 ? -3.731 3.193 -15.643 1.00 91.56 179 LEU A O 1
ATOM 1464 N N . ASP A 1 180 ? -2.345 4.774 -16.440 1.00 90.06 180 ASP A N 1
ATOM 1465 C CA . ASP A 1 180 ? -3.139 5.953 -16.069 1.00 90.06 180 ASP A CA 1
ATOM 1466 C C . ASP A 1 180 ? -3.273 6.162 -14.538 1.00 90.06 180 ASP A C 1
ATOM 1468 O O . ASP A 1 180 ? -4.238 6.757 -14.064 1.00 90.06 180 ASP A O 1
ATOM 1472 N N . TYR A 1 181 ? -2.279 5.725 -13.749 1.00 90.19 181 TYR A N 1
ATOM 1473 C CA . TYR A 1 181 ? -2.190 5.982 -12.303 1.00 90.19 181 TYR A CA 1
ATOM 1474 C C . TYR A 1 181 ? -1.082 6.997 -11.979 1.00 90.19 181 TYR A C 1
ATOM 1476 O O . TYR A 1 181 ? 0.061 6.600 -11.703 1.00 90.19 181 TYR A O 1
ATOM 1484 N N . PRO A 1 182 ? -1.384 8.310 -11.970 1.00 90.69 182 PRO A N 1
ATOM 1485 C CA . PRO A 1 182 ? -0.399 9.324 -11.620 1.00 90.69 182 PRO A CA 1
ATOM 1486 C C . PRO A 1 182 ? 0.080 9.174 -10.170 1.00 90.69 182 PRO A C 1
ATOM 1488 O O . PRO A 1 182 ? -0.477 8.424 -9.357 1.00 90.69 182 PRO A O 1
ATOM 1491 N N . LEU A 1 183 ? 1.185 9.847 -9.864 1.00 90.06 183 LEU A N 1
ATOM 1492 C CA . LEU A 1 183 ? 1.705 9.929 -8.506 1.00 90.06 183 LEU A CA 1
ATOM 1493 C C . LEU A 1 183 ? 0.750 10.778 -7.647 1.00 90.06 183 LEU A C 1
ATOM 1495 O O . LEU A 1 183 ? 0.374 11.858 -8.098 1.00 90.06 183 LEU A O 1
ATOM 1499 N N . PRO A 1 184 ? 0.359 10.331 -6.439 1.00 89.94 184 PRO A N 1
ATOM 1500 C CA . PRO A 1 184 ? -0.500 11.128 -5.567 1.00 89.94 184 PRO A CA 1
ATOM 1501 C C . PRO A 1 184 ? 0.115 12.480 -5.176 1.00 89.94 184 PRO A C 1
ATOM 1503 O O . PRO A 1 184 ? 1.319 12.577 -4.919 1.00 89.94 184 PRO A O 1
ATOM 1506 N N . ASP A 1 185 ? -0.730 13.507 -5.053 1.00 86.69 185 ASP A N 1
ATOM 1507 C CA . ASP A 1 185 ? -0.324 14.908 -4.837 1.00 86.69 185 ASP A CA 1
ATOM 1508 C C . ASP A 1 185 ? 0.554 15.113 -3.596 1.00 86.69 185 ASP A C 1
ATOM 1510 O O . ASP A 1 185 ? 1.449 15.962 -3.576 1.00 86.69 185 ASP A O 1
ATOM 1514 N N . PHE A 1 186 ? 0.352 14.301 -2.557 1.00 85.75 186 PHE A N 1
ATOM 1515 C CA . PHE A 1 186 ? 1.134 14.400 -1.328 1.00 85.75 186 PHE A CA 1
ATOM 1516 C C . PHE A 1 186 ? 2.626 14.069 -1.516 1.00 85.75 186 PHE A C 1
ATOM 1518 O O . PHE A 1 186 ? 3.421 14.467 -0.670 1.00 85.75 186 PHE A O 1
ATOM 1525 N N . TYR A 1 187 ? 3.039 13.422 -2.614 1.00 85.69 187 TYR A N 1
ATOM 1526 C CA . TYR A 1 187 ? 4.461 13.288 -2.971 1.00 85.69 187 TYR A CA 1
ATOM 1527 C C . TYR A 1 187 ? 4.993 14.469 -3.781 1.00 85.69 187 TYR A C 1
ATOM 1529 O O . TYR A 1 187 ? 6.160 14.832 -3.635 1.00 85.69 187 TYR A O 1
ATOM 1537 N N . VAL A 1 188 ? 4.152 15.085 -4.615 1.00 76.62 188 VAL A N 1
ATOM 1538 C CA . VAL A 1 188 ? 4.532 16.260 -5.413 1.00 76.62 188 VAL A CA 1
ATOM 1539 C C . VAL A 1 188 ? 4.907 17.412 -4.479 1.00 76.62 188 VAL A C 1
ATOM 1541 O O . VAL A 1 188 ? 5.972 18.013 -4.614 1.00 76.62 188 VAL A O 1
ATOM 1544 N N . ASN A 1 189 ? 4.099 17.635 -3.442 1.00 69.19 189 ASN A N 1
ATOM 1545 C CA . ASN A 1 189 ? 4.326 18.692 -2.451 1.00 69.19 189 ASN A CA 1
ATOM 1546 C C . ASN A 1 189 ? 5.582 18.457 -1.584 1.00 69.19 189 ASN A C 1
ATOM 1548 O O . ASN A 1 189 ? 6.213 19.411 -1.123 1.00 69.19 189 ASN A O 1
ATOM 1552 N N . GLN A 1 190 ? 5.984 17.196 -1.387 1.00 65.75 190 GLN A N 1
ATOM 1553 C CA . GLN A 1 190 ? 7.218 16.838 -0.673 1.00 65.75 190 GLN A CA 1
ATOM 1554 C C . GLN A 1 190 ? 8.488 17.103 -1.492 1.00 65.75 190 GLN A C 1
ATOM 1556 O O . GLN A 1 190 ? 9.545 17.322 -0.906 1.00 65.75 190 GLN A O 1
ATOM 1561 N N . ALA A 1 191 ? 8.406 17.078 -2.825 1.00 60.12 191 ALA A N 1
ATOM 1562 C CA . ALA A 1 191 ? 9.540 17.393 -3.694 1.00 60.12 191 ALA A CA 1
ATOM 1563 C C . ALA A 1 191 ? 9.807 18.908 -3.746 1.00 60.12 191 ALA A C 1
ATOM 1565 O O . ALA A 1 191 ? 10.957 19.338 -3.690 1.00 60.12 191 ALA A O 1
ATOM 1566 N N . VAL A 1 192 ? 8.743 19.721 -3.761 1.00 57.50 192 VAL A N 1
ATOM 1567 C CA . VAL A 1 192 ? 8.840 21.194 -3.760 1.00 57.50 192 VAL A CA 1
ATOM 1568 C C . VAL A 1 192 ? 9.460 21.724 -2.460 1.00 57.50 192 VAL A C 1
ATOM 1570 O O . VAL A 1 192 ? 10.237 22.667 -2.490 1.00 57.50 192 VAL A O 1
ATOM 1573 N N . THR A 1 193 ? 9.187 21.083 -1.322 1.00 49.66 193 THR A N 1
ATOM 1574 C CA . THR A 1 193 ? 9.734 21.476 -0.006 1.00 49.66 193 THR A CA 1
ATOM 1575 C C . THR A 1 193 ? 11.183 21.036 0.238 1.00 49.66 1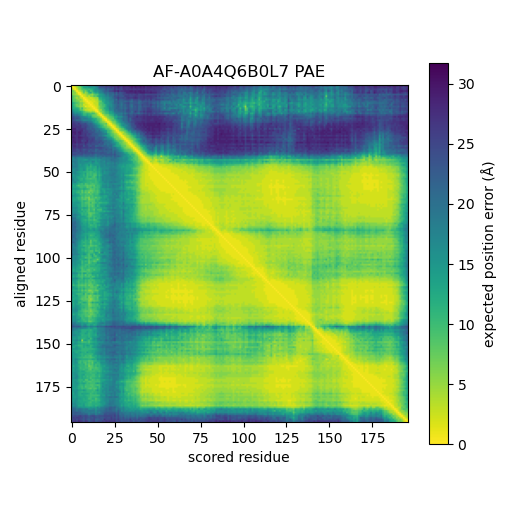93 THR A C 1
ATOM 1577 O O . THR A 1 193 ? 11.781 21.456 1.223 1.00 49.66 193 THR A O 1
ATOM 1580 N N . GLN A 1 194 ? 11.759 20.207 -0.640 1.00 41.03 194 GLN A N 1
ATOM 1581 C CA . GLN A 1 194 ? 13.146 19.721 -0.555 1.00 41.03 194 GLN A CA 1
ATOM 1582 C C . GLN A 1 194 ? 14.080 20.366 -1.591 1.00 41.03 194 GLN A C 1
ATOM 1584 O O . GLN A 1 194 ? 15.254 20.005 -1.662 1.00 41.03 194 GLN A O 1
ATOM 1589 N N . THR A 1 195 ? 13.574 21.306 -2.394 1.00 33.81 195 THR A N 1
ATOM 1590 C CA . THR A 1 195 ? 14.409 22.097 -3.305 1.00 33.81 195 THR A CA 1
ATOM 1591 C C . THR A 1 195 ? 14.925 23.316 -2.527 1.00 33.81 195 THR A C 1
ATOM 1593 O O . THR A 1 195 ? 14.092 24.005 -1.936 1.00 33.81 195 THR A O 1
ATOM 1596 N N . PRO A 1 196 ? 16.251 23.532 -2.435 1.00 42.62 196 PRO A N 1
ATOM 1597 C CA . PRO A 1 196 ? 16.834 24.644 -1.681 1.00 42.62 196 PRO A CA 1
ATOM 1598 C C . PRO A 1 196 ? 16.456 26.018 -2.244 1.00 42.62 196 PRO A C 1
ATOM 1600 O O . PRO A 1 196 ? 16.235 26.117 -3.474 1.00 42.62 196 PRO A O 1
#

Mean predicted aligned error: 10.43 Å